Protein AF-A0A7W8MG60-F1 (afdb_monomer)

pLDDT: mean 89.66, std 11.03, range [41.88, 97.81]

Foldseek 3Di:
DDDPPPPDPPLLVVLLVLLVCLVVQLVVLFVCLQVVVDPLCCSPVPRNLPVSQVSLVSLCVSLVVSVVCCVPPVPDPPSSVVSNVSSCCSNVVNVVQVCLLVVAFFQKEKQDPPDGDDQAPCVVVLPEPDADDYHHCVRQVLQHKDQAQDALVLLVVLCVQLVWDWDDDTDRFKTKTWHFDPTSRWIKIKMWGGDHRIIMIIIHTSHNGGRSHPRSVSSSSSRVSSNVND

Radius of gyration: 23.73 Å; Cα contacts (8 Å, |Δi|>4): 440; chains: 1; bounding box: 70×34×64 Å

Mean predicted aligned error: 6.34 Å

Structure (mmCIF, N/CA/C/O backbone):
data_AF-A0A7W8MG60-F1
#
_entry.id   AF-A0A7W8MG60-F1
#
loop_
_atom_site.group_PDB
_atom_site.id
_atom_site.type_symbol
_atom_site.label_atom_id
_atom_site.label_alt_id
_atom_site.label_comp_id
_atom_site.label_asym_id
_atom_site.label_entity_id
_atom_site.label_seq_id
_atom_site.pdbx_PDB_ins_code
_atom_site.Cartn_x
_atom_site.Cartn_y
_atom_site.Cartn_z
_atom_site.occupancy
_atom_site.B_iso_or_equiv
_atom_site.auth_seq_id
_atom_site.auth_comp_id
_atom_site.auth_asym_id
_atom_site.auth_atom_id
_atom_site.pdbx_PDB_model_num
ATOM 1 N N . MET A 1 1 ? -49.865 7.329 36.725 1.00 41.88 1 MET A N 1
ATOM 2 C CA . MET A 1 1 ? -48.814 6.661 35.923 1.00 41.88 1 MET A CA 1
ATOM 3 C C . MET A 1 1 ? -47.610 7.589 35.810 1.00 41.88 1 MET A C 1
ATOM 5 O O . MET A 1 1 ? -47.643 8.545 35.047 1.00 41.88 1 MET A O 1
ATOM 9 N N . ALA A 1 2 ? -46.591 7.373 36.642 1.00 43.44 2 ALA A N 1
ATOM 10 C CA . ALA A 1 2 ? -45.404 8.221 36.696 1.00 43.44 2 ALA A CA 1
ATOM 11 C C . ALA A 1 2 ? -44.427 7.854 35.566 1.00 43.44 2 ALA A C 1
ATOM 13 O O . ALA A 1 2 ? -43.938 6.726 35.501 1.00 43.44 2 ALA A O 1
ATOM 14 N N . ARG A 1 3 ? -44.127 8.813 34.678 1.00 48.91 3 ARG A N 1
ATOM 15 C CA . ARG A 1 3 ? -42.983 8.742 33.757 1.00 48.91 3 ARG A CA 1
ATOM 16 C C . ARG A 1 3 ? -41.702 8.706 34.593 1.00 48.91 3 ARG A C 1
ATOM 18 O O . ARG A 1 3 ? -41.276 9.729 35.124 1.00 48.91 3 ARG A O 1
ATOM 25 N N . LEU A 1 4 ? -41.086 7.532 34.699 1.00 45.75 4 LEU A N 1
ATOM 26 C CA . LEU A 1 4 ? -39.746 7.379 35.256 1.00 45.75 4 LEU A CA 1
ATOM 27 C C . LEU A 1 4 ? -38.749 8.148 34.379 1.00 45.75 4 LEU A C 1
ATOM 29 O O . LEU A 1 4 ? -38.478 7.791 33.231 1.00 45.75 4 LEU A O 1
ATOM 33 N N . LYS A 1 5 ? -38.231 9.242 34.942 1.00 45.31 5 LYS A N 1
ATOM 34 C CA . LYS A 1 5 ? -37.098 10.025 34.444 1.00 45.31 5 LYS A CA 1
ATOM 35 C C . LYS A 1 5 ? -35.940 9.073 34.113 1.00 45.31 5 LYS A C 1
ATOM 37 O O . LYS A 1 5 ? -35.370 8.450 35.005 1.00 45.31 5 LYS A O 1
ATOM 42 N N . ARG A 1 6 ? -35.565 8.998 32.830 1.00 49.62 6 ARG A N 1
ATOM 43 C CA .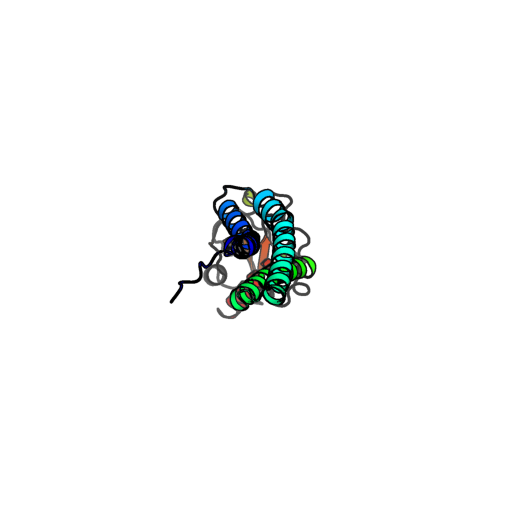 ARG A 1 6 ? -34.345 8.346 32.312 1.00 49.62 6 ARG A CA 1
ATOM 44 C C . ARG A 1 6 ? -33.106 9.156 32.730 1.00 49.62 6 ARG A C 1
ATOM 46 O O . ARG A 1 6 ? -32.438 9.782 31.919 1.00 49.62 6 ARG A O 1
ATOM 53 N N . GLY A 1 7 ? -32.831 9.206 34.027 1.00 48.81 7 GLY A N 1
ATOM 54 C CA . GLY A 1 7 ? -31.682 9.904 34.595 1.00 48.81 7 GLY A CA 1
ATOM 55 C C . GLY A 1 7 ? -30.518 8.953 34.852 1.00 48.81 7 GLY A C 1
ATOM 56 O O . GLY A 1 7 ? -30.301 8.594 35.998 1.00 48.81 7 GLY A O 1
ATOM 57 N N . SER A 1 8 ? -29.794 8.518 33.811 1.00 48.47 8 SER A N 1
ATOM 58 C CA . SER A 1 8 ? -28.423 7.961 33.928 1.00 48.47 8 SER A CA 1
ATOM 59 C C . SER A 1 8 ? -27.773 7.712 32.548 1.00 48.47 8 SER A C 1
ATOM 61 O O . SER A 1 8 ? -27.168 6.674 32.304 1.00 48.47 8 SER A O 1
ATOM 63 N N . GLY A 1 9 ? -27.959 8.621 31.583 1.00 53.88 9 GLY A N 1
ATOM 64 C CA . GLY A 1 9 ? -27.485 8.419 30.200 1.00 53.88 9 GLY A CA 1
ATOM 65 C C . GLY A 1 9 ? -26.040 8.856 29.927 1.00 53.88 9 GLY A C 1
ATOM 66 O O . GLY A 1 9 ? -25.446 8.410 28.953 1.00 53.88 9 GLY A O 1
ATOM 67 N N . GLY A 1 10 ? -25.461 9.718 30.772 1.00 63.44 10 GLY A N 1
ATOM 68 C CA . GLY A 1 10 ? -24.199 10.400 30.460 1.00 63.44 10 GLY A CA 1
ATOM 69 C C . GLY A 1 10 ? -22.975 9.483 30.447 1.00 63.44 10 GLY A C 1
ATOM 70 O O . GLY A 1 10 ? -22.245 9.449 29.464 1.00 63.44 10 GLY A O 1
ATOM 71 N N . GLY A 1 11 ? -22.751 8.712 31.516 1.00 74.44 11 GLY A N 1
ATOM 72 C CA . GLY A 1 11 ? -21.500 7.957 31.693 1.00 74.44 11 GLY A CA 1
ATOM 73 C C . GLY A 1 11 ? -21.253 6.884 30.626 1.00 74.44 11 GLY A C 1
ATOM 74 O O . GLY A 1 11 ? -20.151 6.784 30.097 1.00 74.44 11 GLY A O 1
ATOM 75 N N . GLY A 1 12 ? -22.286 6.119 30.258 1.00 79.31 12 GLY A N 1
ATOM 76 C CA . GLY A 1 12 ? -22.170 5.109 29.199 1.00 79.31 12 GLY A CA 1
ATOM 77 C C . GLY A 1 12 ? -21.951 5.723 27.813 1.00 79.31 12 GLY A C 1
ATOM 78 O O . GLY A 1 12 ? -21.193 5.188 27.009 1.00 79.31 12 GLY A O 1
ATOM 79 N N . MET A 1 13 ? -22.560 6.881 27.550 1.00 83.19 13 MET A N 1
ATOM 80 C CA . MET A 1 13 ? -22.394 7.589 26.282 1.00 83.19 13 MET A CA 1
ATOM 81 C C . MET A 1 13 ? -20.987 8.187 26.141 1.00 83.19 13 MET A C 1
ATOM 83 O O . MET A 1 13 ? -20.400 8.104 25.067 1.00 83.19 13 MET A O 1
ATOM 87 N N . TRP A 1 14 ? -20.404 8.696 27.232 1.00 86.50 14 TRP A N 1
ATOM 88 C CA . TRP A 1 14 ? -19.008 9.147 27.255 1.00 86.50 14 TRP A CA 1
ATOM 89 C C . TRP A 1 14 ? -18.020 8.016 26.972 1.00 86.50 14 TRP A C 1
ATOM 91 O O . TRP A 1 14 ? -17.134 8.176 26.139 1.00 86.50 14 TRP A O 1
ATOM 101 N N . LEU A 1 15 ? -18.191 6.855 27.609 1.00 86.69 15 LEU A N 1
ATOM 102 C CA . LEU A 1 15 ? -17.330 5.699 27.342 1.00 86.69 15 LEU A CA 1
ATOM 103 C C . LEU A 1 15 ? -17.455 5.224 25.888 1.00 86.69 15 LEU A C 1
ATOM 105 O O . LEU A 1 15 ? -16.449 4.902 25.263 1.00 86.69 15 LEU A O 1
ATOM 109 N N . ALA A 1 16 ? -18.667 5.231 25.327 1.00 87.06 16 ALA A N 1
ATOM 110 C CA . ALA A 1 16 ? -18.877 4.884 23.924 1.00 87.06 16 ALA A CA 1
ATOM 111 C C . ALA A 1 16 ? -18.198 5.889 22.974 1.00 87.06 16 ALA A C 1
ATOM 113 O O . ALA A 1 16 ? -17.625 5.485 21.965 1.00 87.06 16 ALA A O 1
ATOM 114 N N . ALA A 1 17 ? -18.195 7.182 23.313 1.00 90.38 17 ALA A N 1
ATOM 115 C CA . ALA A 1 17 ? -17.480 8.200 22.544 1.00 90.38 17 ALA A CA 1
ATOM 116 C C . ALA A 1 17 ? -15.957 7.968 22.550 1.00 90.38 17 ALA A C 1
ATOM 118 O O . ALA A 1 17 ? -15.313 8.088 21.509 1.00 90.38 17 ALA A O 1
ATOM 119 N N . VAL A 1 18 ? -15.387 7.565 23.693 1.00 91.56 18 VAL A N 1
ATOM 120 C CA . VAL A 1 18 ? -13.952 7.240 23.815 1.00 91.56 18 VAL A CA 1
ATOM 121 C C . VAL A 1 18 ? -13.553 6.071 22.908 1.00 91.56 18 VAL A C 1
ATOM 123 O O . VAL A 1 18 ? -12.482 6.104 22.310 1.00 91.56 18 VAL A O 1
ATOM 126 N N . VAL A 1 19 ? -14.418 5.065 22.742 1.00 91.38 19 VAL A N 1
ATOM 127 C CA . VAL A 1 19 ? -14.150 3.905 21.869 1.00 91.38 19 VAL A CA 1
ATOM 128 C C . VAL A 1 19 ? -13.982 4.310 20.401 1.00 91.38 19 VAL A C 1
ATOM 130 O O . VAL A 1 19 ? -13.147 3.749 19.696 1.00 91.38 19 VAL A O 1
ATOM 133 N N . ILE A 1 20 ? -14.752 5.295 19.939 1.00 94.19 20 ILE A N 1
ATOM 134 C CA . ILE A 1 20 ? -14.749 5.741 18.537 1.00 94.19 20 ILE A CA 1
ATOM 135 C C . ILE A 1 20 ? -13.607 6.738 18.261 1.00 94.19 20 ILE A C 1
ATOM 137 O O . ILE A 1 20 ? -13.235 6.958 17.107 1.00 94.19 20 ILE A O 1
ATOM 141 N N . LEU A 1 21 ? -12.996 7.306 19.305 1.00 94.81 21 LEU A N 1
ATOM 142 C CA . LEU A 1 21 ? -11.940 8.306 19.165 1.00 94.81 21 LEU A CA 1
ATOM 143 C C . LEU A 1 21 ? -10.739 7.779 18.369 1.00 94.81 21 LEU A C 1
ATOM 145 O O . LEU A 1 21 ? -10.254 8.472 17.482 1.00 94.81 21 LEU A O 1
ATOM 149 N N . ALA A 1 22 ? -10.290 6.551 18.644 1.00 93.38 22 ALA A N 1
ATOM 150 C CA . ALA A 1 22 ? -9.145 5.951 17.960 1.00 93.38 22 ALA A CA 1
ATOM 151 C C . ALA A 1 22 ? -9.352 5.790 16.438 1.00 93.38 22 ALA A C 1
ATOM 153 O O . ALA A 1 22 ? -8.558 6.356 15.684 1.00 93.38 22 ALA A O 1
ATOM 154 N N . PRO A 1 23 ? -10.401 5.097 15.940 1.00 94.25 23 PRO A N 1
ATOM 155 C CA . PRO A 1 23 ? -10.594 4.947 14.498 1.00 94.25 23 PRO A CA 1
ATOM 156 C C . PRO A 1 23 ? -10.822 6.290 13.793 1.00 94.25 23 PRO A C 1
ATOM 158 O O . PRO A 1 23 ? -10.264 6.513 12.721 1.00 94.25 23 PRO A O 1
ATOM 161 N N . VAL A 1 24 ? -11.565 7.225 14.397 1.00 96.31 24 VAL A N 1
ATOM 162 C CA . VAL A 1 24 ? -11.758 8.568 13.817 1.00 96.31 24 VAL A CA 1
ATOM 163 C C . VAL A 1 24 ? -10.436 9.329 13.733 1.00 96.31 24 VAL A C 1
ATOM 165 O O . VAL A 1 24 ? -10.145 9.947 12.710 1.00 96.31 24 VAL A O 1
ATOM 168 N N . PHE A 1 25 ? -9.609 9.254 14.774 1.00 95.81 25 PHE A N 1
ATOM 169 C CA . PHE A 1 25 ? -8.304 9.903 14.796 1.00 95.81 25 PHE A CA 1
ATOM 170 C C . PHE A 1 25 ? -7.372 9.362 13.704 1.00 95.81 25 PHE A C 1
ATOM 172 O O . PHE A 1 25 ? -6.725 10.143 13.009 1.00 95.81 25 PHE A O 1
ATOM 179 N N . VAL A 1 26 ? -7.349 8.042 13.490 1.00 94.81 26 VAL A N 1
ATOM 180 C CA . VAL A 1 26 ? -6.562 7.416 12.414 1.00 94.81 26 VAL A CA 1
ATOM 181 C C . VAL A 1 26 ? -7.061 7.837 11.031 1.00 94.81 26 VAL A C 1
ATOM 183 O O . VAL A 1 26 ? -6.247 8.105 10.151 1.00 94.81 26 VAL A O 1
ATOM 186 N N . LEU A 1 27 ? -8.378 7.953 10.828 1.00 95.19 27 LEU A N 1
ATOM 187 C CA . LEU A 1 27 ? -8.937 8.443 9.563 1.00 95.19 27 LEU A CA 1
ATOM 188 C C . LEU A 1 27 ? -8.529 9.891 9.283 1.00 95.19 27 LEU A C 1
ATOM 190 O O . LEU A 1 27 ? -8.145 10.213 8.158 1.00 95.19 27 LEU A O 1
ATOM 194 N N . ILE A 1 28 ? -8.570 10.744 10.309 1.00 96.00 28 ILE A N 1
ATOM 195 C CA . ILE A 1 28 ? -8.096 12.125 10.218 1.00 96.00 28 ILE A CA 1
ATOM 196 C C . ILE A 1 28 ? -6.618 12.124 9.832 1.00 96.00 28 ILE A C 1
ATOM 198 O O . ILE A 1 28 ? -6.286 12.757 8.834 1.00 96.00 28 ILE A O 1
ATOM 202 N N . ALA A 1 29 ? -5.780 11.357 10.546 1.00 94.94 29 ALA A N 1
ATOM 203 C CA . ALA A 1 29 ? -4.349 11.193 10.279 1.00 94.94 29 ALA A CA 1
ATOM 204 C C . ALA A 1 29 ? -4.073 10.758 8.826 1.00 94.94 29 ALA A C 1
ATOM 206 O O . ALA A 1 29 ? -3.279 11.382 8.123 1.00 94.94 29 ALA A O 1
ATOM 207 N N . ALA A 1 30 ? -4.785 9.741 8.339 1.00 93.94 30 ALA A N 1
ATOM 208 C CA . ALA A 1 30 ? -4.625 9.233 6.983 1.00 93.94 30 ALA A CA 1
ATOM 209 C C . ALA A 1 30 ? -5.013 10.261 5.915 1.00 93.94 30 ALA A C 1
ATOM 211 O O . ALA A 1 30 ? -4.300 10.418 4.918 1.00 93.94 30 ALA A O 1
ATOM 212 N N . LEU A 1 31 ? -6.127 10.972 6.119 1.00 95.00 31 LEU A N 1
ATOM 213 C CA . LEU A 1 31 ? -6.607 11.967 5.167 1.00 95.00 31 LEU A CA 1
ATOM 214 C C . LEU A 1 31 ? -5.672 13.175 5.104 1.00 95.00 31 LEU A C 1
ATOM 216 O O . LEU A 1 31 ? -5.329 13.608 4.007 1.00 95.00 31 LEU A O 1
ATOM 220 N N . GLY A 1 32 ? -5.216 13.687 6.248 1.00 94.25 32 GLY A N 1
ATOM 221 C CA . GLY A 1 32 ? -4.290 14.818 6.249 1.00 94.25 32 GLY A CA 1
ATOM 222 C C . GLY A 1 32 ? -2.899 14.462 5.717 1.00 94.25 32 GLY A C 1
ATOM 223 O O . GLY A 1 32 ? -2.285 15.294 5.059 1.00 94.25 32 GLY A O 1
ATOM 224 N N . THR A 1 33 ? -2.408 13.226 5.875 1.00 93.81 33 THR A N 1
ATOM 225 C CA . THR A 1 33 ? -1.184 12.808 5.162 1.00 93.81 33 THR A CA 1
ATOM 226 C C . THR A 1 33 ? -1.414 12.771 3.658 1.00 93.81 33 THR A C 1
ATOM 228 O O . THR A 1 33 ? -0.596 13.271 2.890 1.00 93.81 33 THR A O 1
ATOM 231 N N . ARG A 1 34 ? -2.557 12.230 3.221 1.00 92.00 34 ARG A N 1
ATOM 232 C CA . ARG A 1 34 ? -2.896 12.130 1.798 1.00 92.00 34 ARG A CA 1
ATOM 233 C C . ARG A 1 34 ? -3.010 13.500 1.122 1.00 92.00 34 ARG A C 1
ATOM 235 O O . ARG A 1 34 ? -2.598 13.632 -0.028 1.00 92.00 34 ARG A O 1
ATOM 242 N N . THR A 1 35 ? -3.577 14.499 1.800 1.00 92.31 35 THR A N 1
ATOM 243 C CA . THR A 1 35 ? -3.703 15.871 1.274 1.00 92.31 35 THR A CA 1
ATOM 244 C C . THR A 1 35 ? -2.422 16.693 1.418 1.00 92.31 35 THR A C 1
ATOM 246 O O . THR A 1 35 ? -2.372 17.818 0.929 1.00 92.31 35 THR A O 1
ATOM 249 N N . GLY A 1 36 ? -1.383 16.143 2.055 1.00 90.38 36 GLY A N 1
ATOM 250 C CA . GLY A 1 36 ? -0.118 16.833 2.296 1.00 90.38 36 GLY A CA 1
ATOM 251 C C . GLY A 1 36 ? -0.150 17.808 3.475 1.00 90.38 36 GLY A C 1
ATOM 252 O O . GLY A 1 36 ? 0.795 18.573 3.641 1.00 90.38 36 GLY A O 1
ATOM 253 N N . LEU A 1 37 ? -1.198 17.777 4.308 1.00 93.56 37 LEU A N 1
ATOM 254 C CA . LEU A 1 37 ? -1.258 18.545 5.556 1.00 93.56 37 LEU A CA 1
ATOM 255 C C . LEU A 1 37 ? -0.167 18.101 6.543 1.00 93.56 37 LEU A C 1
ATOM 257 O O . LEU A 1 37 ? 0.362 18.917 7.296 1.00 93.56 37 LEU A O 1
ATOM 261 N N . TRP A 1 38 ? 0.193 16.814 6.514 1.00 91.44 38 TRP A N 1
ATOM 262 C CA . TRP A 1 38 ? 1.324 16.263 7.258 1.00 91.44 38 TRP A CA 1
ATOM 263 C C . TRP A 1 38 ? 2.267 15.490 6.342 1.00 91.44 38 TRP A C 1
ATOM 265 O O . TRP A 1 38 ? 1.844 14.885 5.357 1.00 91.44 38 TRP A O 1
ATOM 275 N N . SER A 1 39 ? 3.545 15.436 6.721 1.00 89.94 39 SER A N 1
ATOM 276 C CA . SER A 1 39 ? 4.479 14.472 6.138 1.00 89.94 39 SER A CA 1
ATOM 277 C C . SER A 1 39 ? 4.058 13.039 6.486 1.00 89.94 39 SER A C 1
ATOM 279 O O . SER A 1 39 ? 3.360 12.806 7.480 1.00 89.94 39 SER A O 1
ATOM 281 N N . TYR A 1 40 ? 4.517 12.063 5.696 1.00 89.06 40 TYR A N 1
ATOM 282 C CA . TYR A 1 40 ? 4.238 10.650 5.966 1.00 89.06 40 TYR A CA 1
ATOM 283 C C . TYR A 1 40 ? 4.709 10.228 7.361 1.00 89.06 40 TYR A C 1
ATOM 285 O O . TYR A 1 40 ? 3.946 9.630 8.112 1.00 89.06 40 TYR A O 1
ATOM 293 N N . GLY A 1 41 ? 5.928 10.618 7.752 1.00 89.12 41 GLY A N 1
ATOM 294 C CA . GLY A 1 41 ? 6.460 10.295 9.078 1.00 89.12 41 GLY A CA 1
ATOM 295 C C . GLY A 1 41 ? 5.601 10.851 10.217 1.00 89.12 41 GLY A C 1
ATOM 296 O O . GLY A 1 41 ? 5.363 10.167 11.208 1.00 89.12 41 GLY A O 1
ATOM 297 N N . THR A 1 42 ? 5.063 12.061 10.064 1.00 92.75 42 THR A N 1
ATOM 298 C CA . THR A 1 42 ? 4.183 12.642 11.081 1.00 92.75 42 THR A CA 1
ATOM 299 C C . THR A 1 42 ? 2.821 11.954 11.101 1.00 92.75 42 THR A C 1
ATOM 301 O O . THR A 1 42 ? 2.374 11.512 12.154 1.00 92.75 42 THR A O 1
ATOM 304 N N . GLY A 1 43 ? 2.133 11.844 9.966 1.00 92.75 43 GLY A N 1
ATOM 305 C CA . GLY A 1 43 ? 0.759 11.343 9.990 1.00 92.75 43 GLY A CA 1
ATOM 306 C C . GLY A 1 43 ? 0.643 9.824 10.124 1.00 92.75 43 GLY A C 1
ATOM 307 O O . GLY A 1 43 ? -0.211 9.348 10.868 1.00 92.75 43 GLY A O 1
ATOM 308 N N . HIS A 1 44 ? 1.529 9.054 9.491 1.00 92.12 44 HIS A N 1
ATOM 309 C CA . HIS A 1 44 ? 1.542 7.602 9.645 1.00 92.12 44 HIS A CA 1
ATOM 310 C C . HIS A 1 44 ? 2.277 7.174 10.924 1.00 92.12 44 HIS A C 1
ATOM 312 O O . HIS A 1 44 ? 1.663 6.576 11.806 1.00 92.12 44 HIS A O 1
ATOM 318 N N . ASP A 1 45 ? 3.569 7.486 11.083 1.00 91.12 45 ASP A N 1
ATOM 319 C CA . ASP A 1 45 ? 4.342 6.896 12.192 1.00 91.12 45 ASP A CA 1
ATOM 320 C C . ASP A 1 45 ? 3.972 7.482 13.553 1.00 91.12 45 ASP A C 1
ATOM 322 O O . ASP A 1 45 ? 3.887 6.756 14.544 1.00 91.12 45 ASP A O 1
ATOM 326 N N . LEU A 1 46 ? 3.796 8.803 13.632 1.00 94.06 46 LEU A N 1
ATOM 327 C CA . LEU A 1 46 ? 3.502 9.462 14.899 1.00 94.06 46 LEU A CA 1
ATOM 328 C C . LEU A 1 46 ? 2.003 9.425 15.205 1.00 94.06 46 LEU A C 1
ATOM 330 O O . LEU A 1 46 ? 1.612 8.872 16.233 1.00 94.06 46 LEU A O 1
ATOM 334 N N . LEU A 1 47 ? 1.163 9.998 14.340 1.00 94.94 47 LEU A N 1
ATOM 335 C CA . LEU A 1 47 ? -0.268 10.116 14.625 1.00 94.94 47 LEU A CA 1
ATOM 336 C C . LEU A 1 47 ? -0.966 8.753 14.566 1.00 94.94 47 LEU A C 1
ATOM 338 O O . LEU A 1 47 ? -1.563 8.344 15.559 1.00 94.94 47 LEU A O 1
ATOM 342 N N . ALA A 1 48 ? -0.873 8.021 13.455 1.00 93.81 48 ALA A N 1
ATOM 343 C CA . ALA A 1 48 ? -1.573 6.745 13.343 1.00 93.81 48 ALA A CA 1
ATOM 344 C C . ALA A 1 48 ? -0.923 5.649 14.202 1.00 93.81 48 ALA A C 1
ATOM 346 O O . ALA A 1 48 ? -1.605 5.040 15.021 1.00 93.81 48 ALA A O 1
ATOM 347 N N . MET A 1 49 ? 0.383 5.405 14.079 1.00 92.88 49 MET A N 1
ATOM 348 C CA . MET A 1 49 ? 1.002 4.236 14.718 1.00 92.88 49 MET A CA 1
ATOM 349 C C . MET A 1 49 ? 1.291 4.410 16.211 1.00 92.88 49 MET A C 1
ATOM 351 O O . MET A 1 49 ? 1.115 3.454 16.961 1.00 92.88 49 MET A O 1
ATOM 355 N N . ARG A 1 50 ? 1.702 5.597 16.680 1.00 94.25 50 ARG A N 1
ATOM 356 C CA . ARG A 1 50 ? 1.986 5.819 18.113 1.00 94.25 50 ARG A CA 1
ATOM 357 C C . ARG A 1 50 ? 0.767 6.333 18.867 1.00 94.25 50 ARG A C 1
ATOM 359 O O . ARG A 1 50 ? 0.292 5.673 19.788 1.00 94.25 50 ARG A O 1
ATOM 366 N N . VAL A 1 51 ? 0.252 7.503 18.485 1.00 96.00 51 VAL A N 1
ATOM 367 C CA . VAL A 1 51 ? -0.866 8.138 19.204 1.00 96.00 51 VAL A CA 1
ATOM 368 C C . VAL A 1 51 ? -2.142 7.316 19.038 1.00 96.00 51 VAL A C 1
ATOM 370 O O . VAL A 1 51 ? -2.815 7.023 20.025 1.00 96.00 51 VAL A O 1
ATOM 373 N N . GLY A 1 52 ? -2.444 6.870 17.819 1.00 94.81 52 GLY A N 1
ATOM 374 C CA . GLY A 1 52 ? -3.611 6.038 17.544 1.00 94.81 52 GLY A CA 1
ATOM 375 C C . GLY A 1 52 ? -3.596 4.701 18.295 1.00 94.81 52 GLY A C 1
ATOM 376 O O . GLY A 1 52 ? -4.636 4.297 18.811 1.00 94.81 52 GLY A O 1
ATOM 377 N N . ALA A 1 53 ? -2.431 4.065 18.473 1.00 94.31 53 ALA A N 1
ATOM 378 C CA . ALA A 1 53 ? -2.317 2.840 19.272 1.00 94.31 53 ALA A CA 1
ATOM 379 C C . ALA A 1 53 ? -2.624 3.078 20.762 1.00 94.31 53 ALA A C 1
ATOM 381 O O . ALA A 1 53 ? -3.343 2.289 21.379 1.00 94.31 53 ALA A O 1
ATOM 382 N N . VAL A 1 54 ? -2.148 4.191 21.337 1.00 96.06 54 VAL A N 1
ATOM 383 C CA . VAL A 1 54 ? -2.494 4.585 22.716 1.00 96.06 54 VAL A CA 1
ATOM 384 C C . VAL A 1 54 ? -3.998 4.834 22.841 1.00 96.06 54 VAL A C 1
ATOM 386 O O . VAL A 1 54 ? -4.630 4.327 23.767 1.00 96.06 54 VAL A O 1
ATOM 389 N N . LEU A 1 55 ? -4.596 5.555 21.887 1.00 95.44 55 LEU A N 1
ATOM 390 C CA . LEU A 1 55 ? -6.043 5.786 21.862 1.00 95.44 55 LEU A CA 1
ATOM 391 C C . LEU A 1 55 ? -6.830 4.476 21.736 1.00 95.44 55 LEU A C 1
ATOM 393 O O . LEU A 1 55 ? -7.860 4.324 22.390 1.00 95.44 55 LEU A O 1
ATOM 397 N N . ALA A 1 56 ? -6.348 3.515 20.944 1.00 95.12 56 ALA A N 1
ATOM 398 C CA . ALA A 1 56 ? -6.982 2.208 20.801 1.00 95.12 56 ALA A CA 1
ATOM 399 C C . ALA A 1 56 ? -6.947 1.414 22.118 1.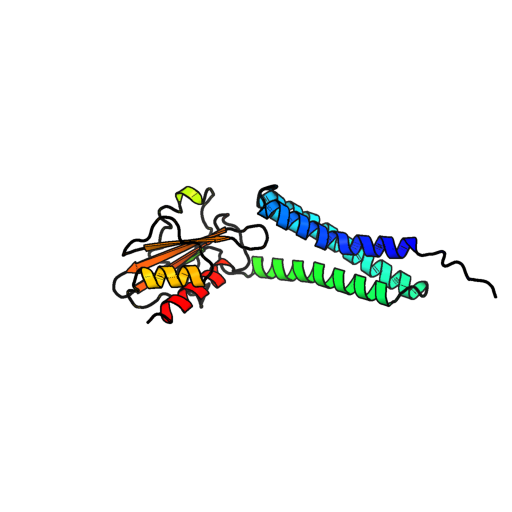00 95.12 56 ALA A C 1
ATOM 401 O O . ALA A 1 56 ? -7.956 0.817 22.498 1.00 95.12 56 ALA A O 1
ATOM 402 N N . ALA A 1 57 ? -5.830 1.461 22.852 1.00 95.44 57 ALA A N 1
ATOM 403 C CA . ALA A 1 57 ? -5.707 0.839 24.171 1.00 95.44 57 ALA A CA 1
ATOM 404 C C . ALA A 1 57 ? -6.657 1.480 25.199 1.00 95.44 57 ALA A C 1
ATOM 406 O O . ALA A 1 57 ? -7.371 0.773 25.912 1.00 95.44 57 ALA A O 1
ATOM 407 N N . VAL A 1 58 ? -6.735 2.816 25.230 1.00 96.25 58 VAL A N 1
ATOM 408 C CA . VAL A 1 58 ? -7.694 3.548 26.077 1.00 96.25 58 VAL A CA 1
ATOM 409 C C . VAL A 1 58 ? -9.138 3.186 25.707 1.00 96.25 58 VAL A C 1
ATOM 411 O O . VAL A 1 58 ? -9.954 2.921 26.591 1.00 96.25 58 VAL A O 1
ATOM 414 N N . GLY A 1 59 ? -9.448 3.102 24.411 1.00 94.25 59 GLY A N 1
ATOM 415 C CA . GLY A 1 59 ? -10.746 2.654 23.908 1.00 94.25 59 GLY A CA 1
ATOM 416 C C . GLY A 1 59 ? -11.095 1.227 24.342 1.00 94.25 59 GLY A C 1
ATOM 417 O O . GLY A 1 59 ? -12.230 0.972 24.738 1.00 94.25 59 GLY A O 1
ATOM 418 N N . ALA A 1 60 ? -10.126 0.309 24.354 1.00 94.81 60 ALA A N 1
ATOM 419 C CA . ALA A 1 60 ? -10.323 -1.056 24.845 1.00 94.81 60 ALA A CA 1
ATOM 420 C C . ALA A 1 60 ? -10.649 -1.100 26.340 1.00 94.81 60 ALA A C 1
ATOM 422 O O . ALA A 1 60 ? -11.600 -1.771 26.746 1.00 94.81 60 ALA A O 1
ATOM 423 N N . VAL A 1 61 ? -9.937 -0.322 27.160 1.00 95.94 61 VAL A N 1
ATOM 424 C CA . VAL A 1 61 ? -10.253 -0.187 28.590 1.00 95.94 61 VAL A CA 1
ATOM 425 C C . VAL A 1 61 ? -11.658 0.395 28.786 1.00 95.94 61 VAL A C 1
ATOM 427 O O . VAL A 1 61 ? -12.422 -0.109 29.613 1.00 95.94 61 VAL A O 1
ATOM 430 N N . ALA A 1 62 ? -12.046 1.400 27.994 1.00 93.56 62 ALA A N 1
ATOM 431 C CA . ALA A 1 62 ? -13.390 1.977 28.035 1.00 93.56 62 ALA A CA 1
ATOM 432 C C . ALA A 1 62 ? -14.483 0.969 27.625 1.00 93.56 62 ALA A C 1
ATOM 434 O O . ALA A 1 62 ? -15.540 0.920 28.260 1.00 93.56 62 ALA A O 1
ATOM 435 N N . ALA A 1 63 ? -14.228 0.127 26.619 1.00 92.50 63 ALA A N 1
ATOM 436 C CA . ALA A 1 63 ? -15.142 -0.938 26.205 1.00 92.50 63 ALA A CA 1
ATOM 437 C C . ALA A 1 63 ? -15.326 -1.997 27.308 1.00 92.50 63 ALA A C 1
ATOM 439 O O . ALA A 1 63 ? -16.455 -2.394 27.602 1.00 92.50 63 ALA A O 1
ATOM 440 N N . ILE A 1 64 ? -14.247 -2.397 27.989 1.00 93.81 64 ILE A N 1
ATOM 441 C CA . ILE A 1 64 ? -14.316 -3.310 29.143 1.00 93.81 64 ILE A CA 1
ATOM 442 C C . ILE A 1 64 ? -15.113 -2.668 30.287 1.00 93.81 64 ILE A C 1
ATOM 444 O O . ILE A 1 64 ? -15.996 -3.305 30.867 1.00 93.81 64 ILE A O 1
ATOM 448 N N . ALA A 1 65 ? -14.866 -1.389 30.585 1.00 91.75 65 ALA A N 1
ATOM 449 C CA . ALA A 1 65 ? -15.622 -0.656 31.597 1.00 91.75 65 ALA A CA 1
ATOM 450 C C . ALA A 1 65 ? -17.125 -0.592 31.262 1.00 91.75 65 ALA A C 1
ATOM 452 O O . ALA A 1 65 ? -17.959 -0.745 32.158 1.00 91.75 65 ALA A O 1
ATOM 453 N N . LEU A 1 66 ? -17.484 -0.438 29.981 1.00 89.88 66 LEU A N 1
ATOM 454 C CA . LEU A 1 66 ? -18.871 -0.495 29.511 1.00 89.88 66 LEU A CA 1
ATOM 455 C C . LEU A 1 66 ? -19.517 -1.862 29.722 1.00 89.88 66 LEU A C 1
ATOM 457 O O . LEU A 1 66 ? -20.666 -1.908 30.159 1.00 89.88 66 LEU A O 1
ATOM 461 N N . ILE A 1 67 ? -18.799 -2.960 29.466 1.00 90.62 67 ILE A N 1
ATOM 462 C CA . ILE A 1 67 ? -19.295 -4.313 29.761 1.00 90.62 67 ILE A CA 1
ATOM 463 C C . ILE A 1 67 ? -19.593 -4.442 31.256 1.00 90.62 67 ILE A C 1
ATOM 465 O O . ILE A 1 67 ? -20.701 -4.818 31.640 1.00 90.62 67 ILE A O 1
ATOM 469 N N . VAL A 1 68 ? -18.635 -4.078 32.114 1.00 90.75 68 VAL A N 1
ATOM 470 C CA . VAL A 1 68 ? -18.799 -4.153 33.575 1.00 90.75 68 VAL A CA 1
ATOM 471 C C . VAL A 1 68 ? -19.981 -3.295 34.033 1.00 90.75 68 VAL A C 1
ATOM 473 O O . VAL A 1 68 ? -20.779 -3.729 34.865 1.00 90.75 68 VAL A O 1
ATOM 476 N N . PHE A 1 69 ? -20.134 -2.094 33.474 1.00 87.81 69 PHE A N 1
ATOM 477 C CA . PHE A 1 69 ? -21.254 -1.207 33.775 1.00 87.81 69 PHE A CA 1
ATOM 478 C C . PHE A 1 69 ? -22.599 -1.791 33.325 1.00 87.81 69 PHE A C 1
ATOM 480 O O . PHE A 1 69 ? -23.566 -1.753 34.089 1.00 87.81 69 PHE A O 1
ATOM 487 N N . ALA A 1 70 ? -22.663 -2.371 32.123 1.00 88.62 70 ALA A N 1
ATOM 488 C CA . ALA A 1 70 ? -23.864 -3.010 31.596 1.00 88.62 70 ALA A CA 1
ATOM 489 C C . ALA A 1 70 ? -24.308 -4.195 32.458 1.00 88.62 70 ALA A C 1
ATOM 491 O O . ALA A 1 70 ? -25.486 -4.271 32.814 1.00 88.62 70 ALA A O 1
ATOM 492 N N . LEU A 1 71 ? -23.363 -5.044 32.875 1.00 88.06 71 LEU A N 1
ATOM 493 C CA . LEU A 1 71 ? -23.625 -6.189 33.749 1.00 88.06 71 LEU A CA 1
ATOM 494 C C . LEU A 1 71 ? -24.055 -5.762 35.160 1.00 88.06 71 LEU A C 1
ATOM 496 O O . LEU A 1 71 ? -24.995 -6.326 35.713 1.00 88.06 71 LEU A O 1
ATOM 500 N N . ARG A 1 72 ? -23.409 -4.742 35.745 1.00 87.94 72 ARG A N 1
ATOM 501 C CA . ARG A 1 72 ? -23.698 -4.301 37.123 1.00 87.94 72 ARG A CA 1
ATOM 502 C C . ARG A 1 72 ? -24.965 -3.462 37.258 1.00 87.94 72 ARG A C 1
ATOM 504 O O . ARG A 1 72 ? -25.622 -3.530 38.291 1.00 87.94 72 ARG A O 1
ATOM 511 N N . ARG A 1 73 ? -25.292 -2.627 36.267 1.00 81.81 73 ARG A N 1
ATOM 512 C CA . ARG A 1 73 ? -26.387 -1.639 36.364 1.00 81.81 73 ARG A CA 1
ATOM 513 C C . ARG A 1 73 ? -27.571 -1.909 35.432 1.00 81.81 73 ARG A C 1
ATOM 515 O O . ARG A 1 73 ? -28.415 -1.030 35.281 1.00 81.81 73 ARG A O 1
ATOM 522 N N . ARG A 1 74 ? -27.640 -3.091 34.802 1.00 68.38 74 ARG A N 1
ATOM 523 C CA . ARG A 1 74 ? -28.618 -3.428 33.742 1.00 68.38 74 ARG A CA 1
ATOM 524 C C . ARG A 1 74 ? -28.698 -2.348 32.651 1.00 68.38 74 ARG A C 1
ATOM 526 O O . ARG A 1 74 ? -29.785 -1.963 32.218 1.00 68.38 74 ARG A O 1
ATOM 533 N N . ALA A 1 75 ? -27.546 -1.815 32.243 1.00 69.56 75 ALA A N 1
ATOM 534 C CA . ALA A 1 75 ? -27.489 -0.844 31.153 1.00 69.56 75 ALA A CA 1
ATOM 535 C C . ALA A 1 75 ? -27.692 -1.536 29.790 1.00 69.56 75 ALA A C 1
ATOM 537 O O . ALA A 1 75 ? -27.874 -2.749 29.705 1.00 69.56 75 ALA A O 1
ATOM 538 N N . SER A 1 76 ? -27.670 -0.759 28.706 1.00 83.31 76 SER A N 1
ATOM 539 C CA . SER A 1 76 ? -27.838 -1.281 27.345 1.00 83.31 76 SER A CA 1
ATOM 540 C C . SER A 1 76 ? -26.726 -2.278 26.984 1.00 83.31 76 SER A C 1
ATOM 542 O O . SER A 1 76 ? -25.584 -1.891 26.733 1.00 83.31 76 SER A O 1
ATOM 544 N N . ALA A 1 77 ? -27.080 -3.565 26.917 1.00 86.69 77 ALA A N 1
ATOM 545 C CA . ALA A 1 77 ? -26.183 -4.621 26.449 1.00 86.69 77 ALA A CA 1
ATOM 546 C C . ALA A 1 77 ? -25.784 -4.425 24.977 1.00 86.69 77 ALA A C 1
ATOM 548 O O . ALA A 1 77 ? -24.662 -4.742 24.597 1.00 86.69 77 ALA A O 1
ATOM 549 N N . THR A 1 78 ? -26.670 -3.841 24.162 1.00 87.81 78 THR A N 1
ATOM 550 C CA . THR A 1 78 ? -26.394 -3.535 22.752 1.00 87.81 78 THR A CA 1
ATOM 551 C C . THR A 1 78 ? -25.293 -2.489 22.596 1.00 87.81 78 THR A C 1
ATOM 553 O O . THR A 1 78 ? -24.388 -2.684 21.791 1.00 87.81 78 THR A O 1
ATOM 556 N N . LEU A 1 79 ? -25.307 -1.418 23.398 1.00 88.50 79 LEU A N 1
ATOM 557 C CA . LEU A 1 79 ? -24.247 -0.406 23.380 1.00 88.50 79 LEU A CA 1
ATOM 558 C C . LEU A 1 79 ? -22.896 -0.998 23.798 1.00 88.50 79 LEU A C 1
ATOM 560 O O . LEU A 1 79 ? -21.886 -0.734 23.150 1.00 88.50 79 LEU A O 1
ATOM 564 N N . ALA A 1 80 ? -22.879 -1.817 24.855 1.00 89.88 80 ALA 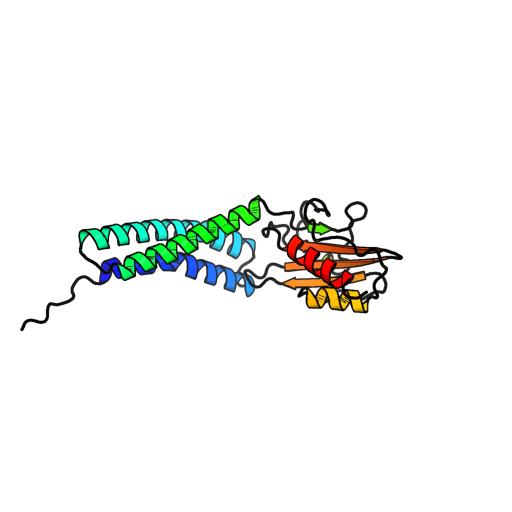A N 1
ATOM 565 C CA . ALA A 1 80 ? -21.662 -2.493 25.298 1.00 89.88 80 ALA A CA 1
ATOM 566 C C . ALA A 1 80 ? -21.127 -3.457 24.225 1.00 89.88 80 ALA A C 1
ATOM 568 O O . ALA A 1 80 ? -19.933 -3.450 23.945 1.00 89.88 80 ALA A O 1
ATOM 569 N N . ALA A 1 81 ? -22.002 -4.227 23.570 1.00 92.06 81 ALA A N 1
ATOM 570 C CA . ALA A 1 81 ? -21.614 -5.125 22.484 1.00 92.06 81 ALA A CA 1
ATOM 571 C C . ALA A 1 81 ? -21.021 -4.369 21.281 1.00 92.06 81 ALA A C 1
ATOM 573 O O . ALA A 1 81 ? -19.977 -4.765 20.767 1.00 92.06 81 ALA A O 1
ATOM 574 N N . LEU A 1 82 ? -21.632 -3.252 20.868 1.00 93.88 82 LEU A N 1
ATOM 575 C CA . LEU A 1 82 ? -21.102 -2.406 19.791 1.00 93.88 82 LEU A CA 1
ATOM 576 C C . LEU A 1 82 ? -19.743 -1.798 20.154 1.00 93.88 82 LEU A C 1
ATOM 578 O O . LEU A 1 82 ? -18.828 -1.808 19.334 1.00 93.88 82 LEU A O 1
ATOM 582 N N . ALA A 1 83 ? -19.588 -1.310 21.386 1.00 93.31 83 ALA A N 1
ATOM 583 C CA . ALA A 1 83 ? -18.324 -0.767 21.874 1.00 93.31 83 ALA A CA 1
ATOM 584 C C . ALA A 1 83 ? -17.195 -1.811 21.824 1.00 93.31 83 ALA A C 1
ATOM 586 O O . ALA A 1 83 ? -16.090 -1.524 21.363 1.00 93.31 83 ALA A O 1
ATOM 587 N N . VAL A 1 84 ? -17.489 -3.044 22.242 1.00 94.50 84 VAL A N 1
ATOM 588 C CA . VAL A 1 84 ? -16.543 -4.162 22.163 1.00 94.50 84 VAL A CA 1
ATOM 589 C C . VAL A 1 84 ? -16.210 -4.495 20.716 1.00 94.50 84 VAL A C 1
ATOM 591 O O . VAL A 1 84 ? -15.035 -4.642 20.401 1.00 94.50 84 VAL A O 1
ATOM 594 N N . ALA A 1 85 ? -17.205 -4.562 19.830 1.00 96.12 85 ALA A N 1
ATOM 595 C CA . ALA A 1 85 ? -16.979 -4.854 18.418 1.00 96.12 85 ALA A CA 1
ATOM 596 C C . ALA A 1 85 ? -16.059 -3.812 17.758 1.00 96.12 85 ALA A C 1
ATOM 598 O O . ALA A 1 85 ? -15.089 -4.181 17.099 1.00 96.12 85 ALA A O 1
ATOM 599 N N . VAL A 1 86 ? -16.307 -2.517 17.984 1.00 96.38 86 VAL A N 1
ATOM 600 C CA . VAL A 1 86 ? -15.476 -1.430 17.434 1.00 96.38 86 VAL A CA 1
ATOM 601 C C . VAL A 1 86 ? -14.062 -1.462 18.012 1.00 96.38 86 VAL A C 1
ATOM 603 O O . VAL A 1 86 ? -13.086 -1.332 17.270 1.00 96.38 86 VAL A O 1
ATOM 606 N N . SER A 1 87 ? -13.927 -1.659 19.325 1.00 95.06 87 SER A N 1
ATOM 607 C CA . SER A 1 87 ? -12.614 -1.735 19.966 1.00 95.06 87 SER A CA 1
ATOM 608 C C . SER A 1 87 ? -11.818 -2.954 19.490 1.00 95.06 87 SER A C 1
ATOM 610 O O . SER A 1 87 ? -10.659 -2.805 19.105 1.00 95.06 87 SER A O 1
ATOM 612 N N . ALA A 1 88 ? -12.448 -4.130 19.430 1.00 96.25 88 ALA A N 1
ATOM 613 C CA . ALA A 1 88 ? -11.829 -5.353 18.932 1.00 96.25 88 ALA A CA 1
ATOM 614 C C . ALA A 1 88 ? -11.407 -5.216 17.464 1.00 96.25 88 ALA A C 1
ATOM 616 O O . ALA A 1 88 ? -10.296 -5.607 17.117 1.00 96.25 88 ALA A O 1
ATOM 617 N N . ALA A 1 89 ? -12.240 -4.604 16.616 1.00 96.75 89 ALA A N 1
ATOM 618 C CA . ALA A 1 89 ? -11.887 -4.320 15.227 1.00 96.75 89 ALA A CA 1
ATOM 619 C C . ALA A 1 89 ? -10.702 -3.347 15.118 1.00 96.75 89 ALA A C 1
ATOM 621 O O . ALA A 1 89 ? -9.812 -3.558 14.300 1.00 96.75 89 ALA A O 1
ATOM 622 N N . THR A 1 90 ? -10.653 -2.313 15.964 1.00 95.88 90 THR A N 1
ATOM 623 C CA . THR A 1 90 ? -9.559 -1.330 15.963 1.00 95.88 90 THR A CA 1
ATOM 624 C C . THR A 1 90 ? -8.244 -1.978 16.396 1.00 95.88 90 THR A C 1
ATOM 626 O O . THR A 1 90 ? -7.264 -1.937 15.658 1.00 95.88 90 THR A O 1
ATOM 629 N N . VAL A 1 91 ? -8.221 -2.626 17.565 1.00 96.06 91 VAL A N 1
ATOM 630 C CA . VAL A 1 91 ? -7.020 -3.292 18.096 1.00 96.06 91 VAL A CA 1
ATOM 631 C C . VAL A 1 91 ? -6.586 -4.436 17.181 1.00 96.06 91 VAL A C 1
ATOM 633 O O . VAL A 1 91 ? -5.409 -4.538 16.843 1.00 96.06 91 VAL A O 1
ATOM 636 N N . GLY A 1 92 ? -7.531 -5.258 16.720 1.00 96.25 92 GLY A N 1
ATOM 637 C CA . GLY A 1 92 ? -7.268 -6.325 15.757 1.00 96.25 92 GLY A CA 1
ATOM 638 C C . GLY A 1 92 ? -6.702 -5.794 14.439 1.00 96.25 92 GLY A C 1
ATOM 639 O O . GLY A 1 92 ? -5.767 -6.383 13.905 1.00 96.25 92 GLY A O 1
ATOM 640 N N . GLY A 1 93 ? -7.191 -4.646 13.960 1.00 94.50 93 GLY A N 1
ATOM 641 C CA . GLY A 1 93 ? -6.651 -3.950 12.793 1.00 94.50 93 GLY A CA 1
ATOM 642 C C . GLY A 1 93 ? -5.191 -3.531 12.972 1.00 94.50 93 GLY A C 1
ATOM 643 O O . GLY A 1 93 ? -4.378 -3.800 12.091 1.00 94.50 93 GLY A O 1
ATOM 644 N N . TYR A 1 94 ? -4.828 -2.959 14.126 1.00 94.00 94 TYR A N 1
ATOM 645 C CA . TYR A 1 94 ? -3.431 -2.633 14.448 1.00 94.00 94 TYR A CA 1
ATOM 646 C C . TYR A 1 94 ? -2.540 -3.873 14.486 1.00 94.00 94 TYR A C 1
ATOM 648 O O . TYR A 1 94 ? -1.465 -3.873 13.892 1.00 94.00 94 TYR A O 1
ATOM 656 N N . VAL A 1 95 ? -2.983 -4.939 15.158 1.00 95.12 95 VAL A N 1
ATOM 657 C CA . VAL A 1 95 ? -2.226 -6.199 15.236 1.00 95.12 95 VAL A CA 1
ATOM 658 C C . VAL A 1 95 ? -2.029 -6.791 13.840 1.00 95.12 95 VAL A C 1
ATOM 660 O O . VAL A 1 95 ? -0.914 -7.167 13.474 1.00 95.12 95 VAL A O 1
ATOM 663 N N . TRP A 1 96 ? -3.082 -6.819 13.024 1.00 94.06 96 TRP A N 1
ATOM 664 C CA . TRP A 1 96 ? -3.009 -7.280 11.641 1.00 94.06 96 TRP A CA 1
ATOM 665 C C . TRP A 1 96 ? -2.062 -6.420 10.791 1.00 94.06 96 TRP A C 1
ATOM 667 O O . TRP A 1 96 ? -1.249 -6.950 10.041 1.00 94.06 96 TRP A O 1
ATOM 677 N N . GLN A 1 97 ? -2.107 -5.095 10.930 1.00 91.88 97 GLN A N 1
ATOM 678 C CA . GLN A 1 97 ? -1.218 -4.198 10.194 1.00 91.88 97 GLN A CA 1
ATOM 679 C C . GLN A 1 97 ? 0.249 -4.385 10.604 1.00 91.88 97 GLN A C 1
ATOM 681 O O . GLN A 1 97 ? 1.116 -4.488 9.740 1.00 91.88 97 GLN A O 1
ATOM 686 N N . VAL A 1 98 ? 0.538 -4.456 11.906 1.00 92.06 98 VAL A N 1
ATOM 687 C CA . VAL A 1 98 ? 1.908 -4.630 12.412 1.00 92.06 98 VAL A CA 1
ATOM 688 C C . VAL A 1 98 ? 2.480 -5.974 11.975 1.00 92.06 98 VAL A C 1
ATOM 690 O O . VAL A 1 98 ? 3.592 -6.009 11.463 1.00 92.06 98 VAL A O 1
ATOM 693 N N . THR A 1 99 ? 1.721 -7.064 12.101 1.00 92.06 99 THR A N 1
ATOM 694 C CA . THR A 1 99 ? 2.172 -8.392 11.639 1.00 92.06 99 THR A CA 1
ATOM 695 C C . THR A 1 99 ? 2.464 -8.393 10.141 1.00 92.06 99 THR A C 1
ATOM 697 O O . THR A 1 99 ? 3.514 -8.863 9.719 1.00 92.06 99 THR A O 1
ATOM 700 N N . ARG A 1 100 ? 1.613 -7.755 9.327 1.00 90.56 100 ARG A N 1
ATOM 701 C CA . ARG A 1 100 ? 1.871 -7.585 7.891 1.00 90.56 100 ARG A CA 1
ATOM 702 C C . ARG A 1 100 ? 3.154 -6.821 7.592 1.00 90.56 100 ARG A C 1
ATOM 704 O O . ARG A 1 100 ? 3.844 -7.187 6.649 1.00 90.56 100 ARG A O 1
ATOM 711 N N . ILE A 1 101 ? 3.439 -5.760 8.341 1.00 90.38 101 ILE A N 1
ATOM 712 C CA . ILE A 1 101 ? 4.644 -4.940 8.176 1.00 90.38 101 ILE A CA 1
ATOM 713 C C . ILE A 1 101 ? 5.900 -5.721 8.583 1.00 90.38 101 ILE A C 1
ATOM 715 O O . ILE A 1 101 ? 6.902 -5.643 7.882 1.00 90.38 101 ILE A O 1
ATOM 719 N N . MET A 1 102 ? 5.840 -6.471 9.686 1.00 89.56 102 MET A N 1
ATOM 720 C CA . MET A 1 102 ? 6.986 -7.205 10.234 1.00 89.56 102 MET A CA 1
ATOM 721 C C . MET A 1 102 ? 7.331 -8.462 9.428 1.00 89.56 102 MET A C 1
ATOM 723 O O . MET A 1 102 ? 8.505 -8.712 9.174 1.00 89.56 102 MET A O 1
ATOM 727 N N . ASP A 1 103 ? 6.318 -9.213 8.995 1.00 90.31 103 ASP A N 1
ATOM 728 C CA . ASP A 1 103 ? 6.490 -10.473 8.256 1.00 90.31 103 ASP A CA 1
ATOM 729 C C . ASP A 1 103 ? 6.437 -10.271 6.730 1.00 90.31 103 ASP A C 1
ATOM 731 O O . ASP A 1 103 ? 6.493 -11.223 5.949 1.00 90.31 103 ASP A O 1
ATOM 735 N N . GLY A 1 104 ? 6.250 -9.025 6.288 1.00 89.50 104 GLY A N 1
ATOM 736 C CA . GLY A 1 104 ? 6.089 -8.677 4.885 1.00 89.50 104 GLY A CA 1
ATOM 737 C C . GLY A 1 104 ? 7.387 -8.820 4.082 1.00 89.50 104 GLY A C 1
ATOM 738 O O . GLY A 1 104 ? 8.481 -8.644 4.622 1.00 89.50 104 GLY A O 1
ATOM 739 N N . PRO A 1 105 ? 7.289 -9.089 2.767 1.00 92.88 105 PRO A N 1
ATOM 740 C CA . PRO A 1 105 ? 8.447 -9.010 1.891 1.00 92.88 105 PRO A CA 1
ATOM 741 C C . PRO A 1 105 ? 8.952 -7.560 1.807 1.00 92.88 105 PRO A C 1
ATOM 743 O O . PRO A 1 105 ? 8.203 -6.631 2.127 1.00 92.88 105 PRO A O 1
ATOM 746 N N . PRO A 1 106 ? 10.192 -7.343 1.338 1.00 93.12 106 PRO A N 1
ATOM 747 C CA . PRO A 1 106 ? 10.731 -5.999 1.188 1.00 93.12 106 PRO A CA 1
ATOM 748 C C . PRO A 1 106 ? 9.889 -5.115 0.265 1.00 93.12 106 PRO A C 1
ATOM 750 O O . PRO A 1 106 ? 9.275 -5.592 -0.690 1.00 93.12 106 PRO A O 1
ATOM 753 N N . ASP A 1 107 ? 9.943 -3.804 0.491 1.00 92.94 107 ASP A N 1
ATOM 754 C CA . ASP A 1 107 ? 9.236 -2.810 -0.328 1.00 92.94 107 ASP A CA 1
ATOM 755 C C . ASP A 1 107 ? 10.018 -2.332 -1.553 1.00 92.94 107 ASP A C 1
ATOM 757 O O . ASP A 1 107 ? 9.746 -1.272 -2.112 1.00 92.94 107 ASP A O 1
ATOM 761 N N . ASP A 1 108 ? 10.970 -3.142 -1.997 1.00 95.31 108 ASP A N 1
ATOM 762 C CA . ASP A 1 108 ? 11.587 -3.075 -3.314 1.00 95.31 108 ASP A CA 1
ATOM 763 C C . ASP A 1 108 ? 11.682 -4.487 -3.852 1.00 95.31 108 ASP A C 1
ATOM 765 O O . ASP A 1 108 ? 12.419 -5.306 -3.319 1.00 95.31 108 ASP A O 1
ATOM 769 N N . ILE A 1 109 ? 10.897 -4.787 -4.876 1.00 96.75 109 ILE A N 1
ATOM 770 C CA . ILE A 1 109 ? 10.814 -6.110 -5.479 1.00 96.75 109 ILE A CA 1
ATOM 771 C C . ILE A 1 109 ? 11.257 -5.994 -6.925 1.00 96.75 109 ILE A C 1
ATOM 773 O O . ILE A 1 109 ? 10.684 -5.207 -7.677 1.00 96.75 109 ILE A O 1
ATOM 777 N N . SER A 1 110 ? 12.243 -6.799 -7.321 1.00 96.88 110 SER A N 1
ATOM 778 C CA . SER A 1 110 ? 12.736 -6.892 -8.695 1.00 96.88 110 SER A CA 1
ATOM 779 C C . SER A 1 110 ? 12.698 -8.335 -9.187 1.00 96.88 110 SER A C 1
ATOM 781 O O . SER A 1 110 ? 13.156 -9.250 -8.505 1.00 96.88 110 SER A O 1
ATOM 783 N N . THR A 1 111 ? 12.224 -8.546 -10.413 1.00 96.44 111 THR A N 1
ATOM 784 C CA . THR A 1 111 ? 12.317 -9.851 -11.088 1.00 96.44 111 THR A CA 1
ATOM 785 C C . THR A 1 111 ? 13.731 -10.155 -11.590 1.00 96.44 111 THR A C 1
ATOM 787 O O . THR A 1 111 ? 14.017 -11.287 -11.976 1.00 96.44 111 THR A O 1
ATOM 790 N N . ASP A 1 112 ? 14.613 -9.153 -11.619 1.00 95.06 112 ASP A N 1
ATOM 791 C CA . ASP A 1 112 ? 16.042 -9.302 -11.892 1.00 95.06 112 ASP A CA 1
ATOM 792 C C . ASP A 1 112 ? 16.841 -8.703 -10.731 1.00 95.06 112 ASP A C 1
ATOM 794 O O . ASP A 1 112 ? 16.931 -7.482 -10.591 1.00 95.06 112 ASP A O 1
ATOM 798 N N . THR A 1 113 ? 17.361 -9.562 -9.856 1.00 93.56 113 THR A N 1
ATOM 799 C CA . THR A 1 113 ? 18.200 -9.161 -8.716 1.00 93.56 113 THR A CA 1
ATOM 800 C C . THR A 1 113 ? 19.688 -9.139 -9.056 1.00 93.56 113 THR A C 1
ATOM 802 O O . THR A 1 113 ? 20.458 -8.540 -8.313 1.00 93.56 113 THR A O 1
ATOM 805 N N . ALA A 1 114 ? 20.096 -9.760 -10.169 1.00 92.56 114 ALA A N 1
ATOM 806 C CA . ALA A 1 114 ? 21.480 -9.734 -10.636 1.00 92.56 114 ALA A CA 1
ATOM 807 C C . ALA A 1 114 ? 21.799 -8.398 -11.319 1.00 92.56 114 ALA A C 1
ATOM 809 O O . ALA A 1 114 ? 22.866 -7.828 -11.114 1.00 92.56 114 ALA A O 1
ATOM 810 N N . GLU A 1 115 ? 20.848 -7.876 -12.093 1.00 92.31 115 GLU A N 1
ATOM 811 C CA . GLU A 1 115 ? 20.954 -6.580 -12.753 1.00 92.31 115 GLU A CA 1
ATOM 812 C C . GLU A 1 115 ? 19.667 -5.780 -12.522 1.00 92.31 115 GLU A C 1
ATOM 814 O O . GLU A 1 115 ? 18.754 -5.760 -13.355 1.00 92.31 115 GLU A O 1
ATOM 819 N N . VAL A 1 116 ? 19.587 -5.143 -11.351 1.00 93.12 116 VAL A N 1
ATOM 820 C CA . VAL A 1 116 ? 18.381 -4.454 -10.881 1.00 93.12 116 VAL A CA 1
ATOM 821 C C . VAL A 1 116 ? 18.042 -3.257 -11.787 1.00 93.12 116 VAL A C 1
ATOM 823 O O . VAL A 1 116 ? 18.848 -2.331 -11.907 1.00 93.12 116 VAL A O 1
ATOM 826 N N . PRO A 1 117 ? 16.840 -3.203 -12.399 1.00 92.25 117 PRO A N 1
ATOM 827 C CA . PRO A 1 117 ? 16.445 -2.076 -13.239 1.00 92.25 117 PRO A CA 1
ATOM 828 C C . PRO A 1 117 ? 16.379 -0.757 -12.450 1.00 92.25 117 PRO A C 1
ATOM 830 O O . PRO A 1 117 ? 15.700 -0.672 -11.427 1.00 92.25 117 PRO A O 1
ATOM 833 N N . GLY A 1 118 ? 17.045 0.294 -12.934 1.00 89.88 118 GLY A N 1
ATOM 834 C CA . GLY A 1 118 ? 16.877 1.661 -12.413 1.00 89.88 118 GLY A CA 1
ATOM 835 C C . GLY A 1 118 ? 15.535 2.283 -12.821 1.00 89.88 118 GLY A C 1
ATOM 836 O O . GLY A 1 118 ? 14.963 1.898 -13.846 1.00 89.88 118 GLY A O 1
ATOM 837 N N . PHE A 1 119 ? 15.042 3.265 -12.058 1.00 89.81 119 PHE A N 1
ATOM 838 C CA . PHE A 1 119 ? 13.757 3.924 -12.339 1.00 89.81 119 PHE A CA 1
ATOM 839 C C . PHE A 1 119 ? 13.879 5.108 -13.312 1.00 89.81 119 PHE A C 1
ATOM 841 O O . PHE A 1 119 ? 12.872 5.693 -13.719 1.00 89.81 119 PHE A O 1
ATOM 848 N N . GLY A 1 120 ? 15.096 5.446 -13.741 1.00 86.25 120 GLY A N 1
ATOM 849 C CA . GLY A 1 120 ? 15.346 6.434 -14.786 1.00 86.25 120 GLY A CA 1
ATOM 850 C C . GLY A 1 120 ? 14.902 7.825 -14.344 1.00 86.25 120 GLY A C 1
ATOM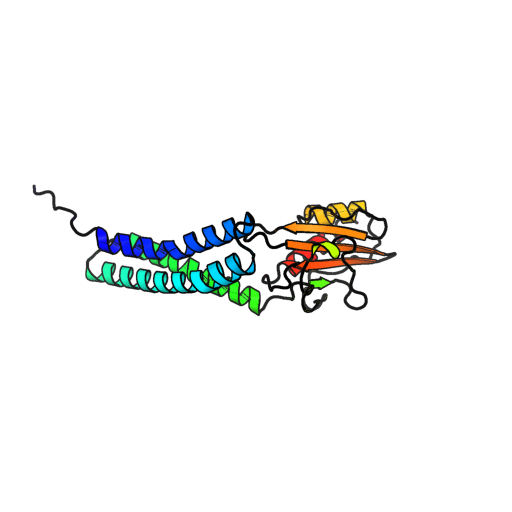 851 O O . GLY A 1 120 ? 15.308 8.309 -13.294 1.00 86.25 120 GLY A O 1
ATOM 852 N N . ALA A 1 121 ? 14.027 8.474 -15.118 1.00 84.62 121 ALA A N 1
ATOM 853 C CA . ALA A 1 121 ? 13.539 9.820 -14.800 1.00 84.62 121 ALA A CA 1
ATOM 854 C C . ALA A 1 121 ? 12.770 9.910 -13.463 1.00 84.62 121 ALA A C 1
ATOM 856 O O . ALA A 1 121 ? 12.589 11.009 -12.932 1.00 84.62 121 ALA A O 1
ATOM 857 N N . LEU A 1 122 ? 12.307 8.780 -12.916 1.00 87.69 122 LEU A N 1
ATOM 858 C CA . LEU A 1 122 ? 11.662 8.737 -11.603 1.00 87.69 122 LEU A CA 1
ATOM 859 C C . LEU A 1 122 ? 12.666 8.755 -10.444 1.00 87.69 122 LEU A C 1
ATOM 861 O O . LEU A 1 122 ? 12.291 9.189 -9.358 1.00 87.69 122 LEU A O 1
ATOM 865 N N . ASP A 1 123 ? 13.930 8.369 -10.656 1.00 86.19 123 ASP A N 1
ATOM 866 C CA . ASP A 1 123 ? 14.942 8.354 -9.588 1.00 86.19 123 ASP A CA 1
ATOM 867 C C . ASP A 1 123 ? 15.140 9.756 -8.989 1.00 86.19 123 ASP A C 1
ATOM 869 O O . ASP A 1 123 ? 15.151 9.918 -7.769 1.00 86.19 123 ASP A O 1
ATOM 873 N N . ALA A 1 124 ? 15.138 10.796 -9.831 1.00 83.00 124 ALA A N 1
ATOM 874 C CA . ALA A 1 124 ? 15.213 12.193 -9.393 1.00 83.00 124 ALA A CA 1
ATOM 875 C C . ALA A 1 124 ? 14.017 12.641 -8.524 1.00 83.00 124 ALA A C 1
ATOM 877 O O . ALA A 1 124 ? 14.115 13.625 -7.796 1.00 83.00 124 ALA A O 1
ATOM 878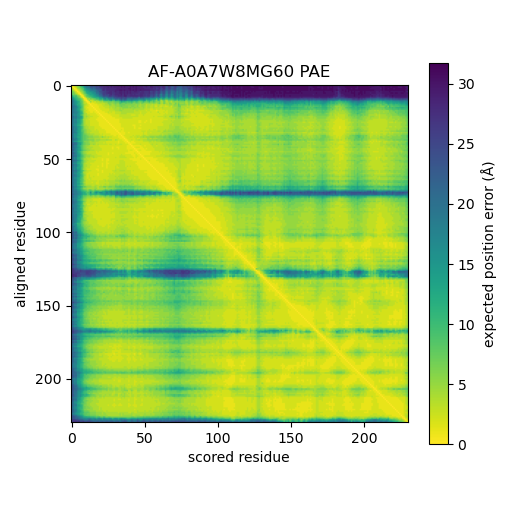 N N . ARG A 1 125 ? 12.877 11.937 -8.593 1.00 83.12 125 ARG A N 1
ATOM 879 C CA . ARG A 1 125 ? 11.641 12.261 -7.856 1.00 83.12 125 ARG A CA 1
ATOM 880 C C . ARG A 1 125 ? 11.466 11.444 -6.577 1.00 83.12 125 ARG A C 1
ATOM 882 O O . ARG A 1 125 ? 10.537 11.728 -5.821 1.00 83.12 125 ARG A O 1
ATOM 889 N N . ARG A 1 126 ? 12.304 10.427 -6.339 1.00 82.50 126 ARG A N 1
ATOM 890 C CA . ARG A 1 126 ? 12.180 9.552 -5.164 1.00 82.50 126 ARG A CA 1
ATOM 891 C C . ARG A 1 126 ? 12.558 10.241 -3.859 1.00 82.50 126 ARG A C 1
ATOM 893 O O . ARG A 1 126 ? 11.949 9.902 -2.858 1.00 82.50 126 ARG A O 1
ATOM 900 N N . GLY A 1 127 ? 13.494 11.199 -3.884 1.00 63.12 127 GLY A N 1
ATOM 901 C CA . GLY A 1 127 ? 13.844 12.067 -2.749 1.00 63.12 127 GLY A CA 1
ATOM 902 C C . GLY A 1 127 ? 13.877 11.348 -1.392 1.00 63.12 127 GLY A C 1
ATOM 903 O O . GLY A 1 127 ? 12.939 11.473 -0.614 1.00 63.12 127 GLY A O 1
ATOM 904 N N . GLY A 1 128 ? 14.940 10.592 -1.109 1.00 62.69 128 GLY A N 1
ATOM 905 C CA . GLY A 1 128 ? 15.092 9.810 0.122 1.00 62.69 128 GLY A CA 1
ATOM 906 C C . GLY A 1 128 ? 16.313 8.880 0.064 1.00 62.69 128 GLY A C 1
ATOM 907 O O . GLY A 1 128 ? 17.051 8.937 -0.919 1.00 62.69 128 GLY A O 1
ATOM 908 N N . PRO A 1 129 ? 16.524 7.998 1.062 1.00 61.69 129 PRO A N 1
ATOM 909 C CA . PRO A 1 129 ? 17.646 7.045 1.098 1.00 61.69 129 PRO A CA 1
ATOM 910 C C . PRO A 1 129 ? 17.651 6.013 -0.045 1.00 61.69 129 PRO A C 1
ATOM 912 O O . PRO A 1 129 ? 18.597 5.243 -0.170 1.00 61.69 129 PRO A O 1
ATOM 915 N N . GLY A 1 130 ? 16.597 5.990 -0.867 1.00 64.94 130 GLY A N 1
ATOM 916 C CA . GLY A 1 130 ? 16.318 4.921 -1.814 1.00 64.94 130 GLY A CA 1
ATOM 917 C C . GLY A 1 130 ? 15.553 3.773 -1.150 1.00 64.94 130 GLY A C 1
ATOM 918 O O . GLY A 1 130 ? 15.307 3.795 0.059 1.00 64.94 130 GLY A O 1
ATOM 919 N N . PRO A 1 131 ? 15.107 2.788 -1.939 1.00 70.19 131 PRO A N 1
ATOM 920 C CA . PRO A 1 131 ? 14.522 1.582 -1.377 1.00 70.19 131 PRO A CA 1
ATOM 921 C C . PRO A 1 131 ? 15.495 0.851 -0.442 1.00 70.19 131 PRO A C 1
ATOM 923 O O . PRO A 1 131 ? 16.709 0.939 -0.613 1.00 70.19 131 PRO A O 1
ATOM 926 N N . GLY A 1 132 ? 14.948 0.115 0.531 1.00 77.25 132 GLY A N 1
ATOM 927 C CA . GLY A 1 132 ? 15.716 -0.796 1.382 1.00 77.25 132 GLY A CA 1
ATOM 928 C C . GLY A 1 132 ? 16.242 -2.018 0.613 1.00 77.25 132 GLY A C 1
ATOM 929 O O . GLY A 1 132 ? 16.539 -1.950 -0.576 1.00 77.25 132 GLY A O 1
ATOM 930 N N . ARG A 1 133 ? 16.351 -3.174 1.280 1.00 88.69 133 ARG A N 1
ATOM 931 C CA . ARG A 1 133 ? 16.770 -4.429 0.628 1.00 88.69 133 ARG A CA 1
ATOM 932 C C . ARG A 1 133 ? 15.875 -4.737 -0.582 1.00 88.69 133 ARG A C 1
ATOM 934 O O . ARG A 1 133 ? 14.670 -4.876 -0.410 1.00 88.69 133 ARG A O 1
ATOM 941 N N . THR A 1 134 ? 16.457 -4.930 -1.765 1.00 93.25 134 THR A N 1
ATOM 942 C CA . THR A 1 134 ? 15.715 -5.441 -2.927 1.00 93.25 134 THR A CA 1
ATOM 943 C C . THR A 1 134 ? 15.444 -6.939 -2.757 1.00 93.25 134 THR A C 1
ATOM 945 O O . THR A 1 134 ? 16.372 -7.731 -2.579 1.00 93.25 134 THR A O 1
ATOM 948 N N . GLY A 1 135 ? 14.173 -7.330 -2.795 1.00 94.06 135 GLY A N 1
ATOM 949 C CA . GLY A 1 135 ? 13.712 -8.711 -2.806 1.00 94.06 135 GLY A CA 1
ATOM 950 C C . GLY A 1 135 ? 13.524 -9.252 -4.223 1.00 94.06 135 GLY A C 1
ATOM 951 O O . GLY A 1 135 ? 13.213 -8.510 -5.157 1.00 94.06 135 GLY A O 1
ATOM 952 N N . GLY A 1 136 ? 13.731 -10.558 -4.377 1.00 94.06 136 GLY A N 1
ATOM 953 C CA . GLY A 1 136 ? 13.580 -11.266 -5.651 1.00 94.06 136 GLY A CA 1
ATOM 954 C C . GLY A 1 136 ? 12.345 -12.164 -5.702 1.00 94.06 136 GLY A C 1
ATOM 955 O O . GLY A 1 136 ? 11.467 -12.103 -4.842 1.00 94.06 136 GLY A O 1
ATOM 956 N N . VAL A 1 137 ? 12.328 -13.080 -6.674 1.00 92.00 137 VAL A N 1
ATOM 957 C CA . VAL A 1 137 ? 11.274 -14.102 -6.840 1.00 92.00 137 VAL A CA 1
ATOM 958 C C . VAL A 1 137 ? 11.077 -14.953 -5.575 1.00 92.00 137 VAL A C 1
ATOM 960 O O . VAL A 1 137 ? 9.961 -15.364 -5.281 1.00 92.00 137 VAL A O 1
ATOM 963 N N . HIS A 1 138 ? 12.134 -15.197 -4.793 1.00 92.62 138 HIS A N 1
ATOM 964 C CA . HIS A 1 138 ? 12.024 -15.934 -3.529 1.00 92.62 138 HIS A CA 1
ATOM 965 C C . HIS A 1 138 ? 11.232 -15.173 -2.456 1.00 92.62 138 HIS A C 1
ATOM 967 O O . HIS A 1 138 ? 10.442 -15.785 -1.745 1.00 92.62 138 HIS A O 1
ATOM 973 N N . ASP A 1 139 ? 11.415 -13.852 -2.358 1.00 94.38 139 ASP A N 1
ATOM 974 C CA . ASP A 1 139 ? 10.677 -13.006 -1.411 1.00 94.38 139 ASP A CA 1
ATOM 975 C C . ASP A 1 139 ? 9.245 -12.726 -1.905 1.00 94.38 139 ASP A C 1
ATOM 977 O O . ASP A 1 139 ? 8.323 -12.553 -1.111 1.00 94.38 139 ASP A O 1
ATOM 981 N N . CYS A 1 140 ? 9.049 -12.678 -3.227 1.00 96.44 140 CYS A N 1
ATOM 982 C CA . CYS A 1 140 ? 7.760 -12.428 -3.863 1.00 96.44 140 CYS A CA 1
ATOM 983 C C . CYS A 1 140 ? 7.512 -13.400 -5.034 1.00 96.44 140 CYS A C 1
ATOM 985 O O . CYS A 1 140 ? 7.772 -13.050 -6.188 1.00 96.44 140 CYS A O 1
ATOM 987 N N . PRO A 1 141 ? 6.944 -14.596 -4.780 1.00 95.31 141 PRO A N 1
ATOM 988 C CA . PRO A 1 141 ? 6.768 -15.638 -5.803 1.00 95.31 141 PRO A CA 1
ATOM 989 C C . PRO A 1 141 ? 5.903 -15.231 -7.003 1.00 95.31 141 PRO A C 1
ATOM 991 O O . PRO A 1 141 ? 6.043 -15.784 -8.091 1.00 95.31 141 PRO A O 1
ATOM 994 N N . GLY A 1 142 ? 5.006 -14.257 -6.816 1.00 94.75 142 GLY A N 1
ATOM 995 C CA . GLY A 1 142 ? 4.166 -13.717 -7.888 1.00 94.75 142 GLY A CA 1
ATOM 996 C C . GLY A 1 142 ? 4.870 -12.696 -8.788 1.00 94.75 142 GLY A C 1
ATOM 997 O O . GLY A 1 142 ? 4.413 -12.468 -9.905 1.00 94.75 142 GLY A O 1
ATOM 998 N N . ALA A 1 143 ? 5.972 -12.085 -8.339 1.00 96.25 143 ALA A N 1
ATOM 999 C CA . ALA A 1 143 ? 6.741 -11.12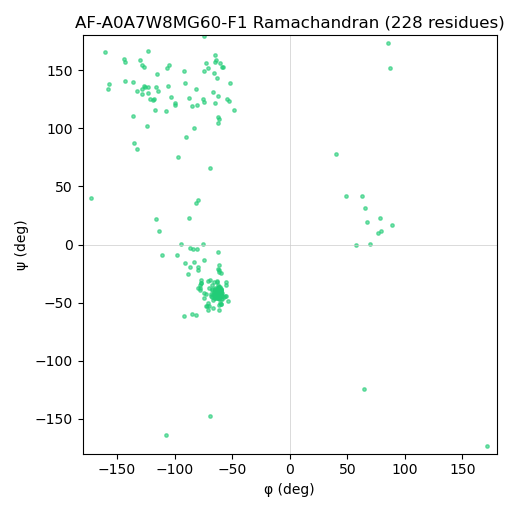3 -9.124 1.00 96.25 143 ALA A CA 1
ATOM 1000 C C . ALA A 1 143 ? 7.813 -11.859 -9.923 1.00 96.25 143 ALA A C 1
ATOM 1002 O O . ALA A 1 143 ? 8.921 -12.101 -9.451 1.00 96.25 143 ALA A O 1
ATOM 1003 N N . VAL A 1 144 ? 7.477 -12.232 -11.150 1.00 95.69 144 VAL A N 1
ATOM 1004 C CA . VAL A 1 144 ? 8.285 -13.132 -11.973 1.00 95.69 144 VAL A CA 1
ATOM 1005 C C . VAL A 1 144 ? 8.369 -12.588 -13.396 1.00 95.69 144 VAL A C 1
ATOM 1007 O O . VAL A 1 144 ? 7.368 -12.098 -13.923 1.00 95.69 144 VAL A O 1
ATOM 1010 N N . PRO A 1 145 ? 9.541 -12.671 -14.049 1.00 95.00 145 PRO A N 1
ATOM 1011 C CA . PRO A 1 145 ? 9.738 -12.033 -15.342 1.00 95.00 145 PRO A CA 1
ATOM 1012 C C . PRO A 1 145 ? 8.839 -12.672 -16.409 1.00 95.00 145 PRO A C 1
ATOM 1014 O O . PRO A 1 145 ? 8.409 -13.829 -16.288 1.00 95.00 145 PRO A O 1
ATOM 1017 N N . ALA A 1 146 ? 8.555 -11.919 -17.469 1.00 94.69 146 ALA A N 1
ATOM 1018 C CA . ALA A 1 146 ? 7.983 -12.485 -18.683 1.00 94.69 146 ALA A CA 1
ATOM 1019 C C . ALA A 1 146 ? 9.133 -12.958 -19.580 1.00 94.69 146 ALA A C 1
ATOM 1021 O O . ALA A 1 146 ? 10.032 -12.183 -19.894 1.00 94.69 146 ALA A O 1
ATOM 1022 N N . MET A 1 147 ? 9.117 -14.223 -20.005 1.00 94.12 147 MET A N 1
ATOM 1023 C CA . MET A 1 147 ? 10.171 -14.826 -20.844 1.00 94.12 147 MET A CA 1
ATOM 1024 C C . MET A 1 147 ? 9.998 -14.492 -22.333 1.00 94.12 147 MET A C 1
ATOM 1026 O O . MET A 1 147 ? 10.212 -15.323 -23.211 1.00 94.12 147 MET A O 1
ATOM 1030 N N . THR A 1 148 ? 9.535 -13.277 -22.612 1.00 92.75 148 THR A N 1
ATOM 1031 C CA . THR A 1 148 ? 9.298 -12.743 -23.950 1.00 92.75 148 THR A CA 1
ATOM 1032 C C . THR A 1 148 ? 9.667 -11.264 -23.976 1.00 92.75 148 THR A C 1
ATOM 1034 O O . THR A 1 148 ? 9.695 -10.582 -22.944 1.00 92.75 148 THR A O 1
ATOM 1037 N N . GLN A 1 149 ? 9.955 -10.759 -25.173 1.00 94.44 149 GLN A N 1
ATOM 1038 C CA . GLN A 1 149 ? 10.064 -9.326 -25.409 1.00 94.44 149 GLN A CA 1
ATOM 1039 C C . GLN A 1 149 ? 8.660 -8.769 -25.645 1.00 94.44 149 GLN A C 1
ATOM 1041 O O . GLN A 1 149 ? 8.109 -8.920 -26.733 1.00 94.44 149 GLN A O 1
ATOM 1046 N N . VAL A 1 150 ? 8.065 -8.151 -24.625 1.00 94.94 150 VAL A N 1
ATOM 1047 C CA . VAL A 1 150 ? 6.744 -7.528 -24.775 1.00 94.94 150 VAL A CA 1
ATOM 1048 C C . VAL A 1 150 ? 6.854 -6.227 -25.567 1.00 94.94 150 VAL A C 1
ATOM 1050 O O . VAL A 1 150 ? 7.858 -5.515 -25.487 1.00 94.94 150 VAL A O 1
ATOM 1053 N N . ALA A 1 151 ? 5.804 -5.879 -26.309 1.00 94.56 151 ALA A N 1
ATOM 1054 C CA . ALA A 1 151 ? 5.727 -4.567 -26.933 1.00 94.56 151 ALA A CA 1
ATOM 1055 C C . ALA A 1 151 ? 5.622 -3.465 -25.854 1.00 94.56 151 ALA A C 1
ATOM 1057 O O . ALA A 1 151 ? 4.973 -3.678 -24.823 1.00 94.56 151 ALA A O 1
ATOM 1058 N N . PRO A 1 152 ? 6.173 -2.256 -26.084 1.00 94.56 152 PRO A N 1
ATOM 1059 C CA . PRO A 1 152 ? 6.041 -1.142 -25.142 1.00 94.56 152 PRO A CA 1
ATOM 1060 C C . PRO A 1 152 ? 4.587 -0.803 -24.797 1.00 94.56 152 PRO A C 1
ATOM 1062 O O . PRO A 1 152 ? 4.289 -0.487 -23.650 1.00 94.56 152 PRO A O 1
ATOM 1065 N N . ALA A 1 153 ? 3.669 -0.934 -25.761 1.00 94.38 153 ALA A N 1
ATOM 1066 C CA . ALA A 1 153 ? 2.238 -0.735 -25.537 1.00 94.38 153 ALA A CA 1
ATOM 1067 C C . ALA A 1 153 ? 1.653 -1.751 -24.536 1.00 94.38 153 ALA A C 1
ATOM 1069 O O . ALA A 1 153 ? 0.904 -1.363 -23.643 1.00 94.38 153 ALA A O 1
ATOM 1070 N N . SER A 1 154 ? 2.053 -3.024 -24.618 1.00 95.12 154 SER A N 1
ATOM 1071 C CA . SER A 1 154 ? 1.646 -4.066 -23.667 1.00 95.12 154 SER A CA 1
ATOM 1072 C C . SER A 1 154 ? 2.187 -3.794 -22.262 1.00 95.12 154 SER A C 1
ATOM 1074 O O . SER A 1 154 ? 1.481 -3.993 -21.277 1.00 95.12 154 SER A O 1
ATOM 1076 N N . ALA A 1 155 ? 3.420 -3.286 -22.155 1.00 95.44 155 ALA A N 1
ATOM 1077 C CA . ALA A 1 155 ? 4.000 -2.882 -20.874 1.00 95.44 155 ALA A CA 1
ATOM 1078 C C . ALA A 1 155 ? 3.305 -1.652 -20.265 1.00 95.44 155 ALA A C 1
ATOM 1080 O O . ALA A 1 155 ? 3.086 -1.609 -19.054 1.00 95.44 155 ALA A O 1
ATOM 1081 N N . VAL A 1 156 ? 2.920 -0.674 -21.093 1.00 96.19 156 VAL A N 1
ATOM 1082 C CA . VAL A 1 156 ? 2.089 0.471 -20.682 1.00 96.19 156 VAL A CA 1
ATOM 1083 C C . VAL A 1 156 ? 0.741 -0.008 -20.151 1.00 96.19 156 VAL A C 1
ATOM 1085 O O . VAL A 1 156 ? 0.366 0.371 -19.042 1.00 96.19 156 VAL A O 1
ATOM 1088 N N . TRP A 1 157 ? 0.053 -0.875 -20.898 1.00 95.81 157 TRP A N 1
ATOM 1089 C CA . TRP A 1 157 ? -1.227 -1.444 -20.481 1.00 95.81 157 TRP A CA 1
ATOM 1090 C C . TRP A 1 157 ? -1.098 -2.205 -19.157 1.00 95.81 157 TRP A C 1
ATOM 1092 O O . TRP A 1 157 ? -1.857 -1.949 -18.228 1.00 95.81 157 TRP A O 1
ATOM 1102 N N . ALA A 1 158 ? -0.083 -3.064 -19.017 1.00 96.50 158 ALA A N 1
ATOM 1103 C CA . ALA A 1 158 ? 0.113 -3.863 -17.810 1.00 96.50 158 ALA A CA 1
ATOM 1104 C C . ALA A 1 158 ? 0.337 -3.006 -16.554 1.00 96.50 158 ALA A C 1
ATOM 1106 O O . ALA A 1 158 ? -0.151 -3.354 -15.476 1.00 96.50 158 ALA A O 1
ATOM 1107 N N . LEU A 1 159 ? 1.050 -1.881 -16.693 1.00 96.44 159 LEU A N 1
ATOM 1108 C CA . LEU A 1 159 ? 1.217 -0.896 -15.624 1.00 96.44 159 LEU A CA 1
ATOM 1109 C C . LEU A 1 159 ? -0.100 -0.196 -15.281 1.00 96.44 159 LEU A C 1
ATOM 1111 O O . LEU A 1 159 ? -0.438 -0.091 -14.103 1.00 96.44 159 LEU A O 1
ATOM 1115 N N . GLN A 1 160 ? -0.838 0.275 -16.286 1.00 96.44 160 GLN A N 1
ATOM 1116 C CA . GLN A 1 160 ? -2.111 0.972 -16.084 1.00 96.44 160 GLN A CA 1
ATOM 1117 C C . GLN A 1 160 ? -3.150 0.072 -15.414 1.00 96.44 160 GLN A C 1
ATOM 1119 O O . GLN A 1 160 ? -3.783 0.493 -14.448 1.00 96.44 160 GLN A O 1
ATOM 1124 N N . GLU A 1 161 ? -3.245 -1.182 -15.852 1.00 96.94 161 GLU A N 1
ATOM 1125 C CA . GLU A 1 161 ? -4.134 -2.191 -15.273 1.00 96.94 161 GLU A CA 1
ATOM 1126 C C . GLU A 1 161 ? -3.731 -2.547 -13.831 1.00 96.94 161 GLU A C 1
ATOM 1128 O O . GLU A 1 161 ? -4.570 -2.768 -12.962 1.00 96.94 161 GLU A O 1
ATOM 1133 N N . ALA A 1 162 ? -2.432 -2.502 -13.515 1.00 96.75 162 ALA A N 1
ATOM 1134 C CA . ALA A 1 162 ? -1.947 -2.616 -12.139 1.00 96.75 162 ALA A CA 1
ATOM 1135 C C . ALA A 1 162 ? -2.164 -1.336 -11.295 1.00 96.75 162 ALA A C 1
ATOM 1137 O O . ALA A 1 162 ? -1.794 -1.306 -10.119 1.00 96.75 162 ALA A O 1
ATOM 1138 N N . GLY A 1 163 ? -2.762 -0.285 -11.867 1.00 96.75 163 GLY A N 1
ATOM 1139 C CA . GLY A 1 163 ? -3.096 0.971 -11.195 1.00 96.75 163 GLY A CA 1
ATOM 1140 C C . GLY A 1 163 ? -1.993 2.032 -11.223 1.00 96.75 163 GLY A C 1
ATOM 1141 O O . GLY A 1 163 ? -2.025 2.960 -10.411 1.00 96.75 163 GLY A O 1
ATOM 1142 N N . PHE A 1 164 ? -0.997 1.913 -12.104 1.00 97.19 164 PHE A N 1
ATOM 1143 C CA . PHE A 1 164 ? 0.083 2.893 -12.234 1.00 97.19 164 PHE A CA 1
ATOM 1144 C C . PHE A 1 164 ? -0.246 3.971 -13.270 1.00 97.19 164 PHE A C 1
ATOM 1146 O O . PHE A 1 164 ? -0.717 3.704 -14.372 1.00 97.19 164 PHE A O 1
ATOM 1153 N N . SER A 1 165 ? 0.101 5.211 -12.937 1.00 95.88 165 SER A N 1
ATOM 1154 C CA . SER A 1 165 ? 0.165 6.312 -13.899 1.00 95.88 165 SER A CA 1
ATOM 1155 C C . SER A 1 165 ? 1.524 6.293 -14.599 1.00 95.88 165 SER A C 1
ATOM 1157 O O . SER A 1 165 ? 2.553 6.394 -13.934 1.00 95.88 165 SER A O 1
ATOM 1159 N N . VAL A 1 166 ? 1.556 6.138 -15.925 1.00 94.69 166 VAL A N 1
ATOM 1160 C CA . VAL A 1 166 ? 2.817 6.115 -16.689 1.00 94.69 166 VAL A CA 1
ATOM 1161 C C . VAL A 1 166 ? 3.486 7.487 -16.637 1.00 94.69 166 VAL A C 1
ATOM 1163 O O . VAL A 1 166 ? 2.845 8.513 -16.858 1.00 94.69 166 VAL A O 1
ATOM 1166 N N . GLN A 1 167 ? 4.780 7.507 -16.322 1.00 88.69 167 GLN A N 1
ATOM 1167 C CA . GLN A 1 167 ? 5.574 8.720 -16.126 1.00 88.69 167 GLN A CA 1
ATOM 1168 C C . GLN A 1 167 ? 7.004 8.519 -16.644 1.00 88.69 167 GLN A C 1
ATOM 1170 O O . GLN A 1 167 ? 7.478 7.397 -16.779 1.00 88.69 167 GLN A O 1
ATOM 1175 N N . GLY A 1 168 ? 7.718 9.615 -16.919 1.00 73.94 168 GLY A N 1
ATOM 1176 C CA . GLY A 1 168 ? 9.135 9.554 -17.306 1.00 73.94 168 GLY A CA 1
ATOM 1177 C C . GLY A 1 168 ? 9.408 9.116 -18.751 1.00 73.94 168 GLY A C 1
ATOM 1178 O O . GLY A 1 168 ? 10.566 8.906 -19.100 1.00 73.94 168 GLY A O 1
ATOM 1179 N N . GLY A 1 169 ? 8.366 9.030 -19.585 1.00 80.00 169 GLY A N 1
ATOM 1180 C CA . GLY A 1 169 ? 8.457 8.664 -20.999 1.00 80.00 169 GLY A CA 1
ATOM 1181 C C . GLY A 1 169 ? 8.396 7.154 -21.247 1.00 80.00 169 GLY A C 1
ATOM 1182 O O . GLY A 1 169 ? 8.777 6.340 -20.407 1.00 80.00 169 GLY A O 1
ATOM 1183 N N . VAL A 1 170 ? 7.896 6.785 -22.425 1.00 88.44 170 VAL A N 1
ATOM 1184 C CA . VAL A 1 170 ? 7.849 5.401 -22.913 1.00 88.44 170 VAL A CA 1
ATOM 1185 C C . VAL A 1 170 ? 8.969 5.234 -23.929 1.00 88.44 170 VAL A C 1
ATOM 1187 O O . VAL A 1 170 ? 9.066 6.011 -24.876 1.00 88.44 170 VAL A O 1
ATOM 1190 N N . THR A 1 171 ? 9.812 4.224 -23.745 1.00 90.19 171 THR A N 1
ATOM 1191 C CA . THR A 1 171 ? 10.861 3.869 -24.709 1.00 90.19 171 THR A CA 1
ATOM 1192 C C . THR A 1 171 ? 10.705 2.416 -25.140 1.00 90.19 171 THR A C 1
ATOM 1194 O O . THR A 1 171 ? 10.011 1.634 -24.491 1.00 90.19 171 THR A O 1
ATOM 1197 N N . VAL A 1 172 ? 11.399 2.023 -26.209 1.00 90.44 172 VAL A N 1
ATOM 1198 C CA . VAL A 1 172 ? 11.395 0.632 -26.697 1.00 90.44 172 VAL A CA 1
ATOM 1199 C C . VAL A 1 172 ? 11.949 -0.376 -25.683 1.00 90.44 172 VAL A C 1
ATOM 1201 O O . VAL A 1 172 ? 11.629 -1.556 -25.762 1.00 90.44 172 VAL A O 1
ATOM 1204 N N . ALA A 1 173 ? 12.756 0.086 -24.723 1.00 92.81 173 ALA A N 1
ATOM 1205 C CA . ALA A 1 173 ? 13.431 -0.753 -23.734 1.00 92.81 173 ALA A CA 1
ATOM 1206 C C . ALA A 1 173 ? 12.889 -0.576 -22.306 1.00 92.81 173 ALA A C 1
ATOM 1208 O O . ALA A 1 173 ? 13.287 -1.306 -21.395 1.00 92.81 173 ALA A O 1
ATOM 1209 N N . ARG A 1 174 ? 12.026 0.418 -22.064 1.00 94.06 174 ARG A N 1
ATOM 1210 C CA . ARG A 1 174 ? 11.585 0.763 -20.711 1.00 94.06 174 ARG A CA 1
ATOM 1211 C C . ARG A 1 174 ? 10.256 1.501 -20.693 1.00 94.06 174 ARG A C 1
ATOM 1213 O O . ARG A 1 174 ? 10.074 2.468 -21.434 1.00 94.06 174 ARG A O 1
ATOM 1220 N N . VAL A 1 175 ? 9.417 1.123 -19.734 1.00 95.44 175 VAL A N 1
ATOM 1221 C CA . VAL A 1 175 ? 8.238 1.878 -19.300 1.00 95.44 175 VAL A CA 1
ATOM 1222 C C . VAL A 1 175 ? 8.312 2.069 -17.791 1.00 95.44 175 VAL A C 1
ATOM 1224 O O . VAL A 1 175 ? 8.663 1.135 -17.075 1.00 95.44 175 VAL A O 1
ATOM 1227 N N . ALA A 1 176 ? 8.009 3.264 -17.294 1.00 95.12 176 ALA A N 1
ATOM 1228 C CA . ALA A 1 176 ? 7.986 3.547 -15.865 1.00 95.12 176 ALA A CA 1
ATOM 1229 C C . ALA A 1 176 ? 6.658 4.193 -15.463 1.00 95.12 176 ALA A C 1
ATOM 1231 O O . ALA A 1 176 ? 5.976 4.819 -16.277 1.00 95.12 176 ALA A O 1
ATOM 1232 N N . GLY A 1 177 ? 6.271 4.032 -14.204 1.00 95.56 177 GLY A N 1
ATOM 1233 C CA . GLY A 1 177 ? 5.031 4.599 -13.703 1.00 95.56 177 GLY A CA 1
ATOM 1234 C C . GLY A 1 177 ? 4.988 4.707 -12.192 1.00 95.56 177 GLY A C 1
ATOM 1235 O O . GLY A 1 177 ? 5.781 4.097 -11.481 1.00 95.56 177 GLY A O 1
ATOM 1236 N N . THR A 1 178 ? 4.021 5.476 -11.709 1.00 95.81 178 THR A N 1
ATOM 1237 C CA . THR A 1 178 ? 3.806 5.736 -10.288 1.00 95.81 178 THR A CA 1
ATOM 1238 C C . THR A 1 178 ? 2.400 5.337 -9.878 1.00 95.81 178 THR A C 1
ATOM 1240 O O . THR A 1 178 ? 1.418 5.774 -10.484 1.00 95.81 178 THR A O 1
ATOM 1243 N N . HIS A 1 179 ? 2.307 4.571 -8.801 1.00 96.12 179 HIS A N 1
ATOM 1244 C CA . HIS A 1 179 ? 1.081 4.264 -8.088 1.00 96.12 179 HIS A CA 1
ATOM 1245 C C . HIS A 1 179 ? 1.042 5.045 -6.773 1.00 96.12 179 HIS A C 1
ATOM 1247 O O . HIS A 1 179 ? 2.038 5.118 -6.052 1.00 96.12 179 HIS A O 1
ATOM 1253 N N . ARG A 1 180 ? -0.115 5.629 -6.453 1.00 94.88 180 ARG A N 1
ATOM 1254 C CA . ARG A 1 180 ? -0.359 6.277 -5.162 1.00 94.88 180 ARG A CA 1
ATOM 1255 C C . ARG A 1 180 ? -1.476 5.537 -4.439 1.00 94.88 180 ARG A C 1
ATOM 1257 O O . ARG A 1 180 ? -2.620 5.566 -4.893 1.00 94.88 180 ARG A O 1
ATOM 1264 N N . GLY A 1 181 ? -1.136 4.937 -3.303 1.00 92.38 181 GLY A N 1
ATOM 1265 C CA . GLY A 1 181 ? -2.059 4.214 -2.444 1.00 92.38 181 GLY A CA 1
ATOM 1266 C C . GLY A 1 181 ? -3.183 5.111 -1.929 1.00 92.38 181 GLY A C 1
ATOM 1267 O O . GLY A 1 181 ? -3.069 6.342 -1.873 1.00 92.38 181 GLY A O 1
ATOM 1268 N N . PHE A 1 182 ? -4.311 4.497 -1.573 1.00 90.38 182 PHE A N 1
ATOM 1269 C CA . PHE A 1 182 ? -5.475 5.219 -1.059 1.00 90.38 182 PHE A CA 1
ATOM 1270 C C . PHE A 1 182 ? -5.221 5.773 0.352 1.00 90.38 182 PHE A C 1
ATOM 1272 O O . PHE A 1 182 ? -5.401 6.967 0.604 1.00 90.38 182 PHE A O 1
ATOM 1279 N N . TRP A 1 183 ? -4.736 4.921 1.252 1.00 87.75 183 TRP A N 1
ATOM 1280 C CA . TRP A 1 183 ? -4.434 5.279 2.634 1.00 87.75 183 TRP A CA 1
ATOM 1281 C C . TRP A 1 183 ? -3.069 5.956 2.732 1.00 87.75 183 TRP A C 1
ATOM 1283 O O . TRP A 1 183 ? -2.110 5.501 2.119 1.00 87.75 183 TRP A O 1
ATOM 1293 N N . PHE A 1 184 ? -2.995 7.071 3.465 1.00 91.25 184 PHE A N 1
ATOM 1294 C CA . PHE A 1 184 ? -1.775 7.862 3.702 1.00 91.25 184 PHE A CA 1
ATOM 1295 C C . PHE A 1 184 ? -1.042 8.384 2.451 1.00 91.25 184 PHE A C 1
ATOM 1297 O O . PHE A 1 184 ? -0.048 9.089 2.580 1.00 91.25 184 PHE A O 1
ATOM 1304 N N . GLY A 1 185 ? -1.526 8.092 1.240 1.00 91.62 185 GLY A N 1
ATOM 1305 C CA . GLY A 1 185 ? -0.895 8.531 -0.001 1.00 91.62 185 GLY A CA 1
ATOM 1306 C C . GLY A 1 185 ? 0.483 7.912 -0.246 1.00 91.62 185 GLY A C 1
ATOM 1307 O O . GLY A 1 185 ? 1.315 8.577 -0.863 1.00 91.62 185 GLY A O 1
ATOM 1308 N N . THR A 1 186 ? 0.723 6.678 0.219 1.00 92.06 186 THR A N 1
ATOM 1309 C CA . THR A 1 186 ? 1.967 5.931 -0.042 1.00 92.06 186 THR A CA 1
ATOM 1310 C C . THR A 1 186 ? 2.259 5.894 -1.535 1.00 92.06 186 THR A C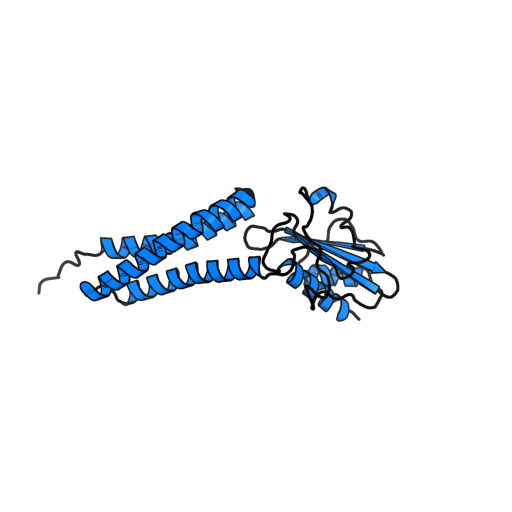 1
ATOM 1312 O O . THR A 1 186 ? 1.350 5.760 -2.357 1.00 92.06 186 THR A O 1
ATOM 1315 N N . VAL A 1 187 ? 3.524 6.060 -1.916 1.00 93.12 187 VAL A N 1
ATOM 1316 C CA . VAL A 1 187 ? 3.895 6.145 -3.329 1.00 93.12 187 VAL A CA 1
ATOM 1317 C C . VAL A 1 187 ? 4.842 5.020 -3.694 1.00 93.12 187 VAL A C 1
ATOM 1319 O O . VAL A 1 187 ? 5.917 4.886 -3.110 1.00 93.12 187 VAL A O 1
ATOM 1322 N N . HIS A 1 188 ? 4.445 4.263 -4.709 1.00 94.69 188 HIS A N 1
ATOM 1323 C CA . HIS A 1 188 ? 5.215 3.185 -5.300 1.00 94.69 188 HIS A CA 1
ATOM 1324 C C . HIS A 1 188 ? 5.542 3.536 -6.740 1.00 94.69 188 HIS A C 1
ATOM 1326 O O . HIS A 1 188 ? 4.693 3.992 -7.501 1.00 94.69 188 HIS A O 1
ATOM 1332 N N . ASP A 1 189 ? 6.779 3.294 -7.123 1.00 95.25 189 ASP A N 1
ATOM 1333 C CA . ASP A 1 189 ? 7.256 3.504 -8.478 1.00 95.25 189 ASP A CA 1
ATOM 1334 C C . ASP A 1 189 ? 7.623 2.155 -9.070 1.00 95.25 189 ASP A C 1
ATOM 1336 O O . ASP A 1 189 ? 8.321 1.357 -8.437 1.00 95.25 189 ASP A O 1
ATOM 1340 N N . ALA A 1 190 ? 7.149 1.923 -10.286 1.00 96.44 190 ALA A N 1
ATOM 1341 C CA . ALA A 1 190 ? 7.400 0.724 -11.052 1.00 96.44 190 ALA A CA 1
ATOM 1342 C C . ALA A 1 190 ? 8.209 1.044 -12.304 1.00 96.44 190 ALA A C 1
ATOM 1344 O O . ALA A 1 190 ? 8.042 2.094 -12.930 1.00 96.44 190 ALA A O 1
ATOM 1345 N N . VAL A 1 191 ? 9.054 0.100 -12.692 1.00 96.00 191 VAL A N 1
ATOM 1346 C CA . VAL A 1 191 ? 9.741 0.090 -13.975 1.00 96.00 191 VAL A CA 1
ATOM 1347 C C . VAL A 1 191 ? 9.615 -1.291 -14.601 1.00 96.00 191 VAL A C 1
ATOM 1349 O O . VAL A 1 191 ? 9.852 -2.312 -13.959 1.00 96.00 191 VAL A O 1
ATOM 1352 N N . VAL A 1 192 ? 9.242 -1.307 -15.873 1.00 96.81 192 VAL A N 1
ATOM 1353 C CA . VAL A 1 192 ? 9.242 -2.481 -16.737 1.00 96.81 192 VAL A CA 1
ATOM 1354 C C . VAL A 1 192 ? 10.398 -2.317 -17.714 1.00 96.81 192 VAL A C 1
ATOM 1356 O O . VAL A 1 192 ? 10.403 -1.379 -18.513 1.00 96.81 192 VAL A O 1
ATOM 1359 N N . ARG A 1 193 ? 11.399 -3.195 -17.633 1.00 96.38 193 ARG A N 1
ATOM 1360 C CA . ARG A 1 193 ? 12.552 -3.226 -18.541 1.00 96.38 193 ARG A CA 1
ATOM 1361 C C . ARG A 1 193 ? 12.330 -4.305 -19.593 1.00 96.38 193 ARG A C 1
ATOM 1363 O O . ARG A 1 193 ? 12.221 -5.479 -19.257 1.00 96.38 193 ARG A O 1
ATOM 1370 N N . ILE A 1 194 ? 12.301 -3.903 -20.856 1.00 96.00 194 ILE A N 1
ATOM 1371 C CA . ILE A 1 194 ? 12.031 -4.758 -22.013 1.00 96.00 194 ILE A CA 1
ATOM 1372 C C . ILE A 1 194 ? 13.369 -5.124 -22.662 1.00 96.00 194 ILE A C 1
ATOM 1374 O O . ILE A 1 194 ? 14.131 -4.238 -23.055 1.00 96.00 194 ILE A O 1
ATOM 1378 N N . ARG A 1 195 ? 13.662 -6.423 -22.770 1.00 94.75 195 ARG A N 1
ATOM 1379 C CA . ARG A 1 195 ? 14.853 -6.968 -23.436 1.00 94.75 195 ARG A CA 1
ATOM 1380 C C . ARG A 1 195 ? 14.450 -8.064 -24.429 1.00 94.75 195 ARG A C 1
ATOM 1382 O O . ARG A 1 195 ? 13.377 -8.659 -24.287 1.00 94.75 195 ARG A O 1
ATOM 1389 N N . PRO A 1 196 ? 15.303 -8.378 -25.417 1.00 93.69 196 PRO A N 1
ATOM 1390 C CA . PRO A 1 196 ? 15.112 -9.557 -26.252 1.00 93.69 196 PRO A CA 1
ATOM 1391 C C . PRO A 1 196 ? 14.940 -10.820 -25.398 1.00 93.69 196 PRO A C 1
ATOM 1393 O O . PRO A 1 196 ? 15.769 -11.116 -24.542 1.00 93.69 196 PRO A O 1
ATOM 1396 N N . GLY A 1 197 ? 13.827 -11.532 -25.595 1.00 92.62 197 GLY A N 1
ATOM 1397 C CA . GLY A 1 197 ? 13.512 -12.782 -24.892 1.00 92.62 197 GLY A CA 1
ATOM 1398 C C . GLY A 1 197 ? 13.182 -12.660 -23.397 1.00 92.62 197 GLY A C 1
ATOM 1399 O O . GLY A 1 197 ? 12.922 -13.682 -22.765 1.00 92.62 197 GLY A O 1
ATOM 1400 N N . ARG A 1 198 ? 13.178 -11.454 -22.809 1.00 94.69 198 ARG A N 1
ATOM 1401 C CA . ARG A 1 198 ? 12.897 -11.272 -21.378 1.00 94.69 198 ARG A CA 1
ATOM 1402 C C . ARG A 1 198 ? 12.428 -9.860 -21.040 1.00 94.69 198 ARG A C 1
ATOM 1404 O O . ARG A 1 198 ? 13.072 -8.880 -21.394 1.00 94.69 198 ARG A O 1
ATOM 1411 N N . THR A 1 199 ? 11.371 -9.756 -20.248 1.00 96.50 199 THR A N 1
ATOM 1412 C CA . THR A 1 199 ? 10.884 -8.498 -19.680 1.00 96.50 199 THR A CA 1
ATOM 1413 C C . THR A 1 199 ? 10.871 -8.593 -18.161 1.00 96.50 199 THR A C 1
ATOM 1415 O O . THR A 1 199 ? 10.272 -9.510 -17.594 1.00 96.50 199 THR A O 1
ATOM 1418 N N . ASP A 1 200 ? 11.534 -7.641 -17.511 1.00 96.69 200 ASP A N 1
ATOM 1419 C CA . ASP A 1 200 ? 11.655 -7.569 -16.059 1.00 96.69 200 ASP A CA 1
ATOM 1420 C C . ASP A 1 200 ? 10.798 -6.457 -15.478 1.00 96.69 200 ASP A C 1
ATOM 1422 O O . ASP A 1 200 ? 10.583 -5.422 -16.108 1.00 96.69 200 ASP A O 1
ATOM 1426 N N . VAL A 1 201 ? 10.371 -6.654 -14.238 1.00 97.06 201 VAL A N 1
ATOM 1427 C CA . VAL A 1 201 ? 9.587 -5.697 -13.468 1.00 97.06 201 VAL A CA 1
ATOM 1428 C C . VAL A 1 201 ? 10.333 -5.394 -12.182 1.00 97.06 201 VAL A C 1
ATOM 1430 O O . VAL A 1 201 ? 10.809 -6.302 -11.503 1.00 97.06 201 VAL A O 1
ATOM 1433 N N . ARG A 1 202 ? 10.398 -4.118 -11.820 1.00 96.44 202 ARG A N 1
ATOM 1434 C CA . ARG A 1 202 ? 10.776 -3.691 -10.478 1.00 96.44 202 ARG A CA 1
ATOM 1435 C C . ARG A 1 202 ? 9.737 -2.729 -9.936 1.00 96.44 202 ARG A C 1
ATOM 1437 O O . ARG A 1 202 ? 9.350 -1.800 -10.639 1.00 96.44 202 ARG A O 1
ATOM 1444 N N . VAL A 1 203 ? 9.309 -2.926 -8.696 1.00 96.75 203 VAL A N 1
ATOM 1445 C CA . VAL A 1 203 ? 8.406 -2.022 -7.975 1.00 96.75 203 VAL A CA 1
ATOM 1446 C C . VAL A 1 203 ? 9.018 -1.702 -6.630 1.00 96.75 203 VAL A C 1
ATOM 1448 O O . VAL A 1 203 ? 9.368 -2.618 -5.894 1.00 96.75 203 VAL A O 1
ATOM 1451 N N . ALA A 1 204 ? 9.105 -0.417 -6.295 1.00 95.38 204 ALA A N 1
ATOM 1452 C CA . ALA A 1 204 ? 9.622 -0.000 -5.003 1.00 95.38 204 ALA A CA 1
ATOM 1453 C C . ALA A 1 204 ? 8.900 1.209 -4.417 1.00 95.38 204 ALA A C 1
ATOM 1455 O O . ALA A 1 204 ? 8.625 2.178 -5.138 1.00 95.38 204 ALA A O 1
ATOM 1456 N N . ALA A 1 205 ? 8.678 1.191 -3.105 1.00 93.06 205 ALA A N 1
ATOM 1457 C CA . ALA A 1 205 ? 8.200 2.341 -2.347 1.00 93.06 205 ALA A CA 1
ATOM 1458 C C . ALA A 1 205 ? 9.219 3.492 -2.392 1.00 93.06 205 ALA A C 1
ATOM 1460 O O . ALA A 1 205 ? 10.433 3.278 -2.412 1.00 93.06 205 ALA A O 1
ATOM 1461 N N . ARG A 1 206 ? 8.739 4.738 -2.455 1.00 89.62 206 ARG A N 1
ATOM 1462 C CA . ARG A 1 206 ? 9.616 5.926 -2.497 1.00 89.62 206 ARG A CA 1
ATOM 1463 C C . ARG A 1 206 ? 10.208 6.292 -1.147 1.00 89.62 206 ARG A C 1
ATOM 1465 O O . ARG A 1 206 ? 11.313 6.812 -1.085 1.00 89.62 206 ARG A O 1
ATOM 1472 N N . ASP A 1 207 ? 9.455 6.050 -0.087 1.00 85.25 207 ASP A N 1
ATOM 1473 C CA . ASP A 1 207 ? 9.782 6.469 1.272 1.00 85.25 207 ASP A CA 1
ATOM 1474 C C . ASP A 1 207 ? 10.720 5.497 2.003 1.00 85.25 207 ASP A C 1
ATOM 1476 O O . ASP A 1 207 ? 11.136 5.793 3.121 1.00 85.25 207 ASP A O 1
ATOM 1480 N N . GLY A 1 208 ? 11.064 4.361 1.381 1.00 83.44 208 GLY A N 1
ATOM 1481 C CA . GLY A 1 208 ? 11.967 3.353 1.941 1.00 83.44 208 GLY A CA 1
ATOM 1482 C C . GLY A 1 208 ? 11.402 2.641 3.173 1.00 83.44 208 GLY A C 1
ATOM 1483 O O . GLY A 1 208 ? 12.164 2.086 3.963 1.00 83.44 208 GLY A O 1
ATOM 1484 N N . ARG A 1 209 ? 10.080 2.689 3.372 1.00 86.50 209 ARG A N 1
ATOM 1485 C CA . ARG A 1 209 ? 9.403 2.155 4.559 1.00 86.50 209 ARG A CA 1
ATOM 1486 C C . ARG A 1 209 ? 8.686 0.847 4.252 1.00 86.50 209 ARG A C 1
ATOM 1488 O O . ARG A 1 209 ? 8.295 0.635 3.107 1.00 86.50 209 ARG A O 1
ATOM 1495 N N . PRO A 1 210 ? 8.491 -0.007 5.270 1.00 89.56 210 PRO A N 1
ATOM 1496 C CA . PRO A 1 210 ? 7.750 -1.236 5.090 1.00 89.56 210 PRO A CA 1
ATOM 1497 C C . PRO A 1 210 ? 6.231 -0.976 4.990 1.00 89.56 210 PRO A C 1
ATOM 1499 O O . PRO A 1 210 ? 5.645 -0.393 5.903 1.00 89.56 210 PRO A O 1
ATOM 1502 N N . HIS A 1 211 ? 5.586 -1.448 3.918 1.00 91.38 211 HIS A N 1
ATOM 1503 C CA . HIS A 1 211 ? 4.145 -1.305 3.617 1.00 91.38 211 HIS A CA 1
ATOM 1504 C C . HIS A 1 211 ? 3.409 -2.654 3.587 1.00 91.38 211 HIS A C 1
ATOM 1506 O O . HIS A 1 211 ? 2.353 -2.823 2.970 1.00 91.38 211 HIS A O 1
ATOM 1512 N N . GLY A 1 212 ? 3.974 -3.664 4.251 1.00 90.88 212 GLY A N 1
ATOM 1513 C CA . GLY A 1 212 ? 3.346 -4.973 4.428 1.00 90.88 212 GLY A CA 1
ATOM 1514 C C . GLY A 1 212 ? 3.107 -5.728 3.119 1.00 90.88 212 GLY A C 1
ATOM 1515 O O . GLY A 1 212 ? 2.036 -6.314 2.893 1.00 90.88 212 GLY A O 1
ATOM 1516 N N . GLY A 1 213 ? 4.095 -5.672 2.224 1.00 93.50 213 GLY A N 1
ATOM 1517 C CA . GLY A 1 213 ? 4.103 -6.382 0.948 1.00 93.50 213 GLY A CA 1
ATOM 1518 C C . GLY A 1 213 ? 3.258 -5.746 -0.151 1.00 93.50 213 GLY A C 1
ATOM 1519 O O . GLY A 1 213 ? 2.836 -6.446 -1.076 1.00 93.50 213 GLY A O 1
ATOM 1520 N N . GLU A 1 214 ? 2.975 -4.445 -0.070 1.00 94.50 214 GLU A N 1
ATOM 1521 C CA . GLU A 1 214 ? 2.291 -3.720 -1.144 1.00 94.50 214 GLU A CA 1
ATOM 1522 C C . GLU A 1 214 ? 3.107 -3.739 -2.443 1.00 94.50 214 GLU A C 1
ATOM 1524 O O . GLU A 1 214 ? 2.553 -4.091 -3.489 1.00 94.50 214 GLU A O 1
ATOM 1529 N N . ALA A 1 215 ? 4.423 -3.496 -2.370 1.00 95.62 215 ALA A N 1
ATOM 1530 C CA . ALA A 1 215 ? 5.318 -3.598 -3.524 1.00 95.62 215 ALA A CA 1
ATOM 1531 C C . ALA A 1 215 ? 5.243 -4.980 -4.196 1.00 95.62 215 ALA A C 1
ATOM 1533 O O . ALA A 1 215 ? 5.094 -5.064 -5.414 1.00 95.62 215 ALA A O 1
ATOM 1534 N N . CYS A 1 216 ? 5.241 -6.064 -3.409 1.00 96.81 216 CYS A N 1
ATOM 1535 C CA . CYS A 1 216 ? 5.085 -7.425 -3.926 1.00 96.81 216 CYS A CA 1
ATOM 1536 C C . CYS A 1 216 ? 3.727 -7.638 -4.617 1.00 96.81 216 CYS A C 1
ATOM 1538 O O . CYS A 1 216 ? 3.678 -8.142 -5.738 1.00 96.81 216 CYS A O 1
ATOM 1540 N N . ARG A 1 217 ? 2.614 -7.195 -4.009 1.00 96.69 217 ARG A N 1
ATOM 1541 C CA . ARG A 1 217 ? 1.274 -7.298 -4.625 1.00 96.69 217 ARG A CA 1
ATOM 1542 C C . ARG A 1 217 ? 1.159 -6.506 -5.930 1.00 96.69 217 ARG A C 1
ATOM 1544 O O . ARG A 1 217 ? 0.417 -6.907 -6.824 1.00 96.69 217 ARG A O 1
ATOM 1551 N N . LEU A 1 218 ? 1.829 -5.361 -6.034 1.00 97.56 218 LEU A N 1
ATOM 1552 C CA . LEU A 1 218 ? 1.857 -4.550 -7.254 1.00 97.56 218 LEU A CA 1
ATOM 1553 C C . LEU A 1 218 ? 2.749 -5.189 -8.328 1.00 97.56 218 LEU A C 1
ATOM 1555 O O . LEU A 1 218 ? 2.318 -5.328 -9.470 1.00 97.56 218 LEU A O 1
ATOM 1559 N N . ALA A 1 219 ? 3.949 -5.646 -7.961 1.00 97.69 219 ALA A N 1
ATOM 1560 C CA . ALA A 1 219 ? 4.871 -6.326 -8.870 1.00 97.69 219 ALA A CA 1
ATOM 1561 C C . ALA A 1 219 ? 4.276 -7.624 -9.437 1.00 97.69 219 ALA A C 1
ATOM 1563 O O . ALA A 1 219 ? 4.412 -7.893 -10.632 1.00 97.69 219 ALA A O 1
ATOM 1564 N N . ALA A 1 220 ? 3.572 -8.396 -8.603 1.00 97.81 220 ALA A N 1
ATOM 1565 C CA . ALA A 1 220 ? 2.880 -9.607 -9.025 1.00 97.81 220 ALA A CA 1
ATOM 1566 C C . ALA A 1 220 ? 1.768 -9.315 -10.042 1.00 97.81 220 ALA A C 1
ATOM 1568 O O . ALA A 1 220 ? 1.717 -9.968 -11.079 1.00 97.81 220 ALA A O 1
ATOM 1569 N N . ARG A 1 221 ? 0.949 -8.278 -9.809 1.00 97.69 221 ARG A N 1
ATOM 1570 C CA . ARG A 1 221 ? -0.099 -7.854 -10.756 1.00 97.69 221 ARG A CA 1
ATOM 1571 C C . ARG A 1 221 ? 0.467 -7.423 -12.107 1.00 97.69 221 ARG A C 1
ATOM 1573 O O . ARG A 1 221 ? -0.031 -7.852 -13.139 1.00 97.69 221 ARG A O 1
ATOM 1580 N N . ILE A 1 222 ? 1.544 -6.634 -12.121 1.00 97.56 222 ILE A N 1
ATOM 1581 C CA . ILE A 1 222 ? 2.214 -6.265 -13.381 1.00 97.56 222 ILE A CA 1
ATOM 1582 C C . ILE A 1 222 ? 2.741 -7.523 -14.086 1.00 97.56 222 ILE A C 1
ATOM 1584 O O . ILE A 1 222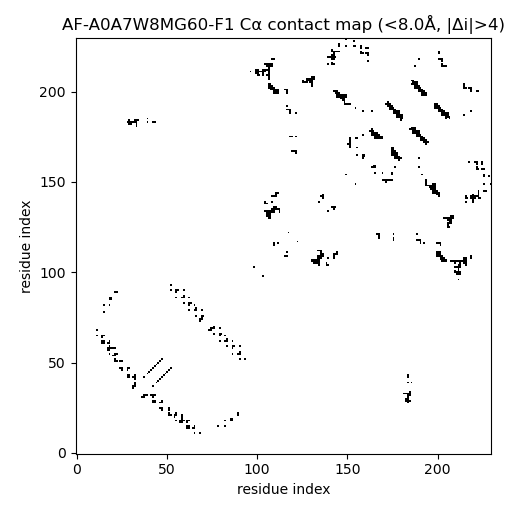 ? 2.557 -7.675 -15.291 1.00 97.56 222 ILE A O 1
ATOM 1588 N N . SER A 1 223 ? 3.380 -8.431 -13.343 1.00 96.56 223 SER A N 1
ATOM 1589 C CA . SER A 1 223 ? 3.941 -9.675 -13.888 1.00 96.56 223 SER A CA 1
ATOM 1590 C C . SER A 1 223 ? 2.866 -10.571 -14.505 1.00 96.56 223 SER A C 1
ATOM 1592 O O . SER A 1 223 ? 3.077 -11.130 -15.579 1.00 96.56 223 SER A O 1
ATOM 1594 N N . GLU A 1 224 ? 1.710 -10.690 -13.851 1.00 96.50 224 GLU A N 1
ATOM 1595 C CA . GLU A 1 224 ? 0.534 -11.398 -14.356 1.00 96.50 224 GLU A CA 1
ATOM 1596 C C . GLU A 1 224 ? 0.013 -10.756 -15.646 1.00 96.50 224 GLU A C 1
ATOM 1598 O O . GLU A 1 224 ? -0.057 -11.425 -16.677 1.00 96.50 224 GLU A O 1
ATOM 1603 N N . ASN A 1 225 ? -0.226 -9.443 -15.630 1.00 96.06 225 ASN A N 1
ATOM 1604 C CA . ASN A 1 225 ? -0.711 -8.692 -16.787 1.00 96.06 225 ASN A CA 1
ATOM 1605 C C . ASN A 1 225 ? 0.216 -8.845 -18.004 1.00 96.06 225 ASN A C 1
ATOM 1607 O O . ASN A 1 225 ? -0.242 -9.123 -19.109 1.00 96.06 225 ASN A O 1
ATOM 1611 N N . LEU A 1 226 ? 1.535 -8.755 -17.809 1.00 94.75 226 LEU A N 1
ATOM 1612 C CA . LEU A 1 226 ? 2.519 -8.933 -18.883 1.00 94.75 226 LEU A CA 1
ATOM 1613 C C . LEU A 1 226 ? 2.484 -10.327 -19.529 1.00 94.75 226 LEU A C 1
ATOM 1615 O O . LEU A 1 226 ? 2.929 -10.486 -20.663 1.00 94.75 226 LEU A O 1
ATOM 1619 N N . ARG A 1 227 ? 1.990 -11.346 -18.821 1.00 90.19 227 ARG A N 1
ATOM 1620 C CA . ARG A 1 227 ? 1.919 -12.724 -19.330 1.00 90.19 227 ARG A CA 1
ATOM 1621 C C . ARG A 1 227 ? 0.640 -13.021 -20.085 1.00 90.19 227 ARG A C 1
ATOM 1623 O O . ARG A 1 227 ? 0.665 -13.943 -20.899 1.00 90.19 227 ARG A O 1
ATOM 1630 N N . VAL A 1 228 ? -0.429 -12.284 -19.783 1.00 84.88 228 VAL A N 1
ATOM 1631 C CA . VAL A 1 228 ? -1.742 -12.411 -20.424 1.00 84.88 228 VAL A CA 1
ATOM 1632 C C . VAL A 1 228 ? -1.748 -11.761 -21.808 1.00 84.88 228 VAL A C 1
ATOM 1634 O O . VAL A 1 228 ? -2.390 -12.288 -22.706 1.00 84.88 228 VAL A O 1
ATOM 1637 N N . VAL A 1 229 ? -0.989 -10.679 -22.024 1.00 72.44 229 VAL A N 1
ATOM 1638 C CA . VAL A 1 229 ? -0.897 -9.968 -23.324 1.00 72.44 229 VAL A CA 1
ATOM 1639 C C . VAL A 1 229 ? 0.039 -10.684 -24.311 1.00 72.44 229 VAL A C 1
ATOM 1641 O O . VAL A 1 229 ? 0.829 -10.051 -25.011 1.00 72.44 229 VAL A O 1
ATOM 1644 N N . ARG A 1 230 ? 0.016 -12.016 -24.313 1.00 57.44 230 ARG A N 1
ATOM 1645 C CA . ARG A 1 230 ? 0.812 -12.831 -25.231 1.00 57.44 230 ARG A CA 1
ATOM 1646 C C . ARG A 1 230 ? 0.136 -12.987 -26.584 1.00 57.44 230 ARG A C 1
ATOM 1648 O O . ARG A 1 230 ? -1.103 -13.130 -26.604 1.00 57.44 230 ARG A O 1
#

Sequence (230 aa):
MARLKRGSGGGGMWLAAVVILAPVFVLIAALGTRTGLWSYGTGHDLLAMRVGAVLAAVGAVAAIALIVFALRRRASATLAALAVAVSAATVGGYVWQVTRIMDGPPDDISTDTAEVPGFGALDARRGGPGPGRTGGVHDCPGAVPAMTQVAPASAVWALQEAGFSVQGGVTVARVAGTHRGFWFGTVHDAVVRIRPGRTDVRVAARDGRPHGGEACRLAARISENLRVVR

Secondary structure (DSSP, 8-state):
---------HHHHHHHHHHHHHHHHHHHHHHHHHTTSS-HIIIIIIIIIIIHHHHHHHHHHHHHHHHHHHHHHT--HHHHHHHHHHHHHHHHHHHHHHHHHHSSPPSEEES-SSSPPP-GGGHHHH-SS--SSEE-TTT-TT---BSS---HHHHHHHHHHTTPEEEEEEETTEEEEEEE-SSTT-EEEEEEEEETTEEEEEEEESS----SSHHHHHHHHHHHHHHH--

Organism: NCBI:txid472166

Solvent-accessible surface area (backbone atoms only — not comparable to full-atom values): 11599 Å² total; per-residue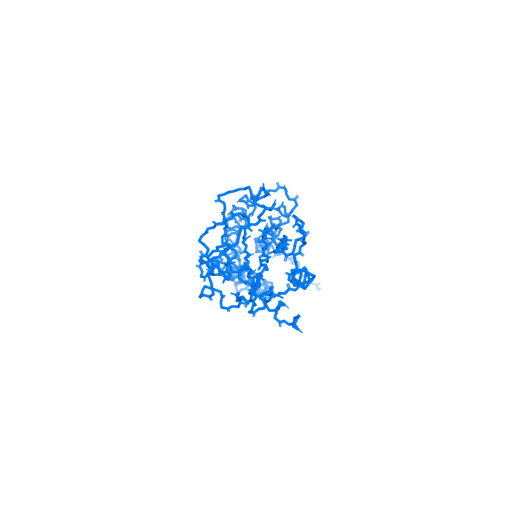 (Å²): 137,82,82,78,76,87,82,78,63,62,69,64,51,53,35,50,51,45,29,51,45,19,64,53,49,32,51,52,24,29,51,34,17,48,74,61,78,31,55,58,65,50,16,46,55,43,42,31,58,48,52,23,48,52,36,36,51,53,9,40,54,31,22,51,51,36,43,55,46,21,73,74,67,74,43,62,60,66,59,27,51,51,30,39,53,53,22,51,52,51,49,49,47,51,52,53,50,50,51,34,36,72,74,30,43,45,29,14,28,23,42,35,74,90,68,63,80,74,57,62,69,47,54,82,70,38,78,65,96,45,50,59,66,73,26,36,42,87,61,27,75,58,22,42,55,35,80,39,56,63,53,53,68,52,53,50,49,17,37,42,76,52,58,25,48,78,42,75,61,82,44,86,46,36,39,29,25,42,29,68,45,86,69,41,42,46,45,33,42,37,28,39,41,37,38,91,58,31,24,34,44,30,17,24,30,32,83,43,54,75,65,41,25,49,25,34,58,44,33,17,44,29,30,51,40,54,58,68,77,110

Nearest PDB structures (foldseek):
  7cu8-assembly1_B  TM=5.886E-01  e=3.989E-01  Mycobacterium tuberculosis H37Rv
  8zak-assembly1_A  TM=4.881E-01  e=7.279E+00  Campylobacter jejuni
  4ewf-assembly2_B  TM=3.324E-01  e=4.451E-01  Sphaerobacter thermophilus DSM 20745
  3rju-assembly1_A  TM=3.351E-01  e=1.070E+00  Yersinia pestis CO92
  7mqn-assembly2_B  TM=2.595E-01  e=1.954E+00  Cereibacter sphaeroides 2.4.1